Protein AF-E1Z5J1-F1 (afdb_monomer_lite)

Radius of gyration: 25.41 Å; chains: 1; bounding box: 59×43×104 Å

Organism: Chlorella variabilis (NCBI:txid554065)

Sequence (286 aa):
MLQTCVSLVHRNLWPLLTAHAIADAAVFLLHRISHRATNEAAVAFLLGGALSPAAIGNMWWLSVDPQLANFQTGYQPLTFVFFLLTFPVVVGVKSWAALATILFCQQAGKGEQEDGASIGSLWGRMFLVELLVASAVVPLTFASLAVVTIPLTLPLILDLQGAGPAAAVEGVSGMAAVDRSRALLRSIRWQLAIPFVGLVAARRLLEAAKSTLVNAMPPRFYQELIEIPLVVLVGGTVLSLLVARLQDVLPFVAYTEAASLETCSTAAVDAAQDGSGAPADEASPA

pLDDT: mean 88.57, std 10.41, range [50.25, 97.31]

Structure (mmCIF, N/CA/C/O backbone):
data_AF-E1Z5J1-F1
#
_entry.id   AF-E1Z5J1-F1
#
loop_
_atom_site.group_PDB
_atom_site.id
_atom_site.type_symbol
_atom_site.label_atom_id
_atom_site.label_alt_id
_atom_site.label_comp_id
_atom_site.label_asym_id
_atom_site.label_entity_id
_atom_site.label_seq_id
_atom_site.pdbx_PDB_ins_code
_atom_site.Cartn_x
_atom_site.Cartn_y
_atom_site.Cartn_z
_atom_site.occupancy
_atom_site.B_iso_or_equiv
_atom_site.auth_seq_id
_atom_site.auth_comp_id
_atom_site.auth_asym_id
_atom_site.auth_atom_id
_atom_site.pdbx_PDB_model_num
ATOM 1 N N . MET A 1 1 ? -14.110 -9.165 13.515 1.00 92.62 1 MET A N 1
ATOM 2 C CA . MET A 1 1 ? -13.073 -8.667 12.587 1.00 92.62 1 MET A CA 1
ATOM 3 C C . MET A 1 1 ? -13.274 -8.982 11.092 1.00 92.62 1 MET A C 1
ATOM 5 O O . MET A 1 1 ? -13.760 -8.101 10.393 1.00 92.62 1 MET A O 1
ATOM 9 N N . LEU A 1 2 ? -12.931 -10.163 10.536 1.00 94.81 2 LEU A N 1
ATOM 10 C CA . LEU A 1 2 ? -12.920 -10.342 9.058 1.00 94.81 2 LEU A CA 1
ATOM 11 C C . LEU A 1 2 ? -14.308 -10.189 8.409 1.00 94.81 2 LEU A C 1
ATOM 13 O O . LEU A 1 2 ? -14.436 -9.533 7.381 1.00 94.81 2 LEU A O 1
ATOM 17 N N . GLN A 1 3 ? -15.356 -10.731 9.035 1.00 96.31 3 GLN A N 1
ATOM 18 C CA . GLN A 1 3 ? -16.738 -10.556 8.571 1.00 96.31 3 GLN A CA 1
ATOM 19 C C . GLN A 1 3 ? -17.148 -9.073 8.535 1.00 96.31 3 GLN A C 1
ATOM 21 O O . GLN A 1 3 ? -17.776 -8.628 7.576 1.00 96.31 3 GLN A O 1
ATOM 26 N N . THR A 1 4 ? -16.734 -8.294 9.538 1.00 95.00 4 THR A N 1
ATOM 27 C CA . THR A 1 4 ? -16.926 -6.838 9.586 1.00 95.00 4 THR A CA 1
ATOM 28 C C . THR A 1 4 ? -16.201 -6.152 8.427 1.00 95.00 4 THR A C 1
ATOM 30 O O . THR A 1 4 ? -16.798 -5.322 7.747 1.00 95.00 4 THR A O 1
ATOM 33 N N . CYS A 1 5 ? -14.954 -6.549 8.137 1.00 95.38 5 CYS A N 1
ATOM 34 C CA . CYS A 1 5 ? -14.189 -6.025 7.000 1.00 95.38 5 CYS A CA 1
ATOM 35 C C . CYS A 1 5 ? -14.906 -6.300 5.673 1.00 95.38 5 CYS A C 1
ATOM 37 O O . CYS A 1 5 ? -15.072 -5.389 4.868 1.00 95.38 5 CYS A O 1
ATOM 39 N N . VAL A 1 6 ? -15.380 -7.533 5.461 1.00 96.50 6 VAL A N 1
ATOM 40 C CA . VAL A 1 6 ? -16.130 -7.916 4.252 1.00 96.50 6 VAL A CA 1
ATOM 41 C C . VAL A 1 6 ? -17.407 -7.090 4.117 1.00 96.50 6 VAL A C 1
ATOM 43 O O . VAL A 1 6 ? -17.679 -6.570 3.038 1.00 96.50 6 VAL A O 1
ATOM 46 N N . SER A 1 7 ? -18.161 -6.917 5.205 1.00 96.62 7 SER A N 1
ATOM 47 C CA . SER A 1 7 ? -19.377 -6.096 5.218 1.00 96.62 7 SER A CA 1
ATOM 48 C C . SER A 1 7 ? -19.090 -4.633 4.849 1.00 96.62 7 SER A C 1
ATOM 50 O O . SER A 1 7 ? -19.768 -4.068 3.990 1.00 96.62 7 SER A O 1
ATOM 52 N N . LEU A 1 8 ? -18.049 -4.030 5.436 1.00 95.38 8 LEU A N 1
ATOM 53 C CA . LEU A 1 8 ? -17.652 -2.647 5.155 1.00 95.38 8 LEU A CA 1
ATOM 54 C C . LEU A 1 8 ? -17.145 -2.460 3.723 1.00 95.38 8 LEU A C 1
ATOM 56 O O . LEU A 1 8 ? -17.554 -1.506 3.060 1.00 95.38 8 LEU A O 1
ATOM 60 N N . VAL A 1 9 ? -16.301 -3.374 3.232 1.00 95.75 9 VAL A N 1
ATOM 61 C CA . VAL A 1 9 ? -15.806 -3.346 1.848 1.00 95.75 9 VAL A CA 1
ATOM 62 C C . VAL A 1 9 ? -16.957 -3.516 0.866 1.00 95.75 9 VAL A C 1
ATOM 64 O O . VAL A 1 9 ? -17.020 -2.777 -0.106 1.00 95.75 9 VAL A O 1
ATOM 67 N N . HIS A 1 10 ? -17.892 -4.433 1.119 1.00 96.06 10 HIS A N 1
ATOM 68 C CA . HIS A 1 10 ? -19.050 -4.637 0.251 1.00 96.06 10 HIS A CA 1
ATOM 69 C C . HIS A 1 10 ? -19.932 -3.382 0.170 1.00 96.06 10 HIS A C 1
ATOM 71 O O . HIS A 1 10 ? -20.298 -2.955 -0.922 1.00 96.06 10 HIS A O 1
ATOM 77 N N . ARG A 1 11 ? -20.239 -2.757 1.316 1.00 95.75 11 ARG A N 1
ATOM 78 C CA . ARG A 1 11 ? -21.060 -1.534 1.373 1.00 95.75 11 ARG A CA 1
ATOM 79 C C . ARG A 1 11 ? -20.397 -0.337 0.692 1.00 95.75 11 ARG A C 1
ATOM 81 O O . ARG A 1 11 ? -21.096 0.478 0.102 1.00 95.75 11 ARG A O 1
ATOM 88 N N . ASN A 1 12 ? -19.069 -0.250 0.747 1.00 95.44 12 ASN A N 1
ATOM 89 C CA . ASN A 1 12 ? -18.303 0.891 0.244 1.00 95.44 12 ASN A CA 1
ATOM 90 C C . ASN A 1 12 ? -17.436 0.550 -0.976 1.00 95.44 12 ASN A C 1
ATOM 92 O O . ASN A 1 12 ? -16.471 1.258 -1.259 1.00 95.44 12 ASN A O 1
ATOM 96 N N . LEU A 1 13 ? -17.754 -0.517 -1.716 1.00 95.12 13 LEU A N 1
ATOM 97 C CA . LEU A 1 13 ? -16.851 -1.060 -2.734 1.00 95.12 13 LEU A CA 1
ATOM 98 C C . LEU A 1 13 ? -16.456 -0.011 -3.779 1.00 95.12 13 LEU A C 1
ATOM 100 O O . LEU A 1 13 ? -15.272 0.206 -4.023 1.00 95.12 13 LEU A O 1
ATOM 104 N N . TRP A 1 14 ? -17.439 0.669 -4.369 1.00 95.56 14 TRP A N 1
ATOM 105 C CA . TRP A 1 14 ? -17.194 1.641 -5.435 1.00 95.56 14 TRP A CA 1
ATOM 106 C C . TRP A 1 14 ? -16.412 2.879 -4.975 1.00 95.56 14 TRP A C 1
ATOM 108 O O . TRP A 1 14 ? -15.412 3.201 -5.625 1.00 95.56 14 TRP A O 1
ATOM 118 N N . PRO A 1 15 ? -16.779 3.552 -3.864 1.00 95.50 15 PRO A N 1
ATOM 119 C CA . PRO A 1 15 ? -15.971 4.641 -3.319 1.00 95.50 15 PRO A CA 1
ATOM 120 C C . PRO A 1 15 ? -14.527 4.227 -3.017 1.00 95.50 15 PRO A C 1
ATOM 122 O O . PRO A 1 15 ? -13.594 4.930 -3.405 1.00 95.50 15 PRO A O 1
ATOM 125 N N . LEU A 1 16 ? -14.329 3.056 -2.398 1.00 94.75 16 LEU A N 1
ATOM 126 C CA . LEU A 1 16 ? -12.999 2.542 -2.066 1.00 94.75 16 LEU A CA 1
ATOM 127 C C . LEU A 1 16 ? -12.169 2.249 -3.318 1.00 94.75 16 LEU A C 1
ATOM 129 O O . LEU A 1 16 ? -10.999 2.626 -3.388 1.00 94.75 16 LEU A O 1
ATOM 133 N N . LEU A 1 17 ? -12.758 1.598 -4.324 1.00 94.50 17 LEU A N 1
ATOM 134 C CA . LEU A 1 17 ? -12.075 1.340 -5.592 1.00 94.50 17 LEU A CA 1
ATOM 135 C C . LEU A 1 17 ? -11.696 2.643 -6.294 1.00 94.50 17 LEU A C 1
ATOM 137 O O . LEU A 1 17 ? -10.576 2.762 -6.779 1.00 94.50 17 LEU A O 1
ATOM 141 N N . THR A 1 18 ? -12.592 3.628 -6.297 1.00 94.81 18 THR A N 1
ATOM 142 C CA . THR A 1 18 ? -12.377 4.911 -6.974 1.00 94.81 18 THR A CA 1
ATOM 143 C C . THR A 1 18 ? -11.270 5.717 -6.298 1.00 94.81 18 THR A C 1
ATOM 145 O O . THR A 1 18 ? -10.341 6.159 -6.971 1.00 94.81 18 THR A O 1
ATOM 148 N N . ALA A 1 19 ? -11.315 5.861 -4.969 1.00 94.62 19 ALA A N 1
ATOM 149 C CA . ALA A 1 19 ? -10.303 6.595 -4.210 1.00 94.62 19 ALA A CA 1
ATOM 150 C C . ALA A 1 19 ? -8.904 6.001 -4.426 1.00 94.62 19 ALA A C 1
ATOM 152 O O . ALA A 1 19 ? -7.950 6.705 -4.752 1.00 94.62 19 ALA A O 1
ATOM 153 N N . HIS A 1 20 ? -8.776 4.680 -4.329 1.00 94.69 20 HIS A N 1
ATOM 154 C CA . HIS A 1 20 ? -7.486 4.033 -4.545 1.00 94.69 20 HIS A CA 1
ATOM 155 C C . HIS A 1 20 ? -7.045 4.027 -6.009 1.00 94.69 20 HIS A C 1
ATOM 157 O O . HIS A 1 20 ? -5.854 4.177 -6.256 1.00 94.69 20 HIS A O 1
ATOM 163 N N . ALA A 1 21 ? -7.962 3.922 -6.976 1.00 93.75 21 ALA A N 1
ATOM 164 C CA . ALA A 1 21 ? -7.619 4.038 -8.394 1.00 93.75 21 ALA A CA 1
ATOM 165 C C . ALA A 1 21 ? -7.050 5.427 -8.725 1.00 93.75 21 ALA A C 1
ATOM 167 O O . ALA A 1 21 ? -6.051 5.526 -9.436 1.00 93.75 21 ALA A O 1
ATOM 168 N N . ILE A 1 22 ? -7.634 6.493 -8.165 1.00 95.81 22 ILE A N 1
ATOM 169 C CA . ILE A 1 22 ? -7.115 7.862 -8.296 1.00 95.81 22 ILE A CA 1
ATOM 170 C C . ILE A 1 22 ? -5.717 7.960 -7.676 1.00 95.81 22 ILE A C 1
ATOM 172 O O . ILE A 1 22 ? -4.799 8.487 -8.306 1.00 95.81 22 ILE A O 1
ATOM 176 N N . ALA A 1 23 ? -5.533 7.421 -6.469 1.00 94.75 23 ALA A N 1
ATOM 177 C CA . ALA A 1 23 ? -4.238 7.436 -5.799 1.00 94.75 23 ALA A CA 1
ATOM 178 C C . ALA A 1 23 ? -3.166 6.648 -6.571 1.00 94.75 23 ALA A C 1
ATOM 180 O O . ALA A 1 23 ? -2.046 7.130 -6.730 1.00 94.75 23 ALA A O 1
ATOM 181 N N . ASP A 1 24 ? -3.500 5.469 -7.096 1.00 93.12 24 ASP A N 1
ATOM 182 C CA . ASP A 1 24 ? -2.589 4.653 -7.903 1.00 93.12 24 ASP A CA 1
ATOM 183 C C . ASP A 1 24 ? -2.238 5.331 -9.231 1.00 93.12 24 ASP A C 1
ATOM 185 O O . ASP A 1 24 ? -1.069 5.340 -9.618 1.00 93.12 24 ASP A O 1
ATOM 189 N N . ALA A 1 25 ? -3.209 5.961 -9.899 1.00 94.31 25 ALA A N 1
ATOM 190 C CA . ALA A 1 25 ? -2.964 6.738 -11.110 1.00 94.31 25 ALA A CA 1
ATOM 191 C C . ALA A 1 25 ? -2.032 7.931 -10.839 1.00 94.31 25 ALA A C 1
ATOM 193 O O . ALA A 1 25 ? -1.078 8.153 -11.587 1.00 94.31 25 ALA A O 1
ATOM 194 N N . ALA A 1 26 ? -2.254 8.662 -9.744 1.00 95.75 26 ALA A N 1
ATOM 195 C CA . ALA A 1 26 ? -1.403 9.779 -9.344 1.00 95.75 26 ALA A CA 1
ATOM 196 C C . ALA A 1 26 ? 0.029 9.323 -9.015 1.00 95.75 26 ALA A C 1
ATOM 198 O O . ALA A 1 26 ? 0.989 9.917 -9.506 1.00 95.75 26 ALA A O 1
ATOM 199 N N . VAL A 1 27 ? 0.190 8.234 -8.254 1.00 94.81 27 VAL A N 1
ATOM 200 C CA . VAL A 1 27 ? 1.508 7.650 -7.953 1.00 94.81 27 VAL A CA 1
ATOM 201 C C . VAL A 1 27 ? 2.199 7.155 -9.224 1.00 94.81 27 VAL A C 1
ATOM 203 O O . VAL A 1 27 ? 3.394 7.387 -9.400 1.00 94.81 27 VAL A O 1
ATOM 206 N N . PHE A 1 28 ? 1.465 6.522 -10.143 1.00 93.88 28 PHE A N 1
ATOM 207 C CA . PHE A 1 28 ? 2.008 6.093 -11.429 1.00 93.88 28 PHE A CA 1
ATOM 208 C C . PHE A 1 28 ? 2.537 7.277 -12.244 1.00 93.88 28 PHE A C 1
ATOM 210 O O . PHE A 1 28 ? 3.673 7.233 -12.719 1.00 93.88 28 PHE A O 1
ATOM 217 N N . LEU A 1 29 ? 1.748 8.345 -12.386 1.00 95.50 29 LEU A N 1
ATOM 218 C CA . LEU A 1 29 ? 2.161 9.549 -13.110 1.00 95.50 29 LEU A CA 1
ATOM 219 C C . LEU A 1 29 ? 3.377 10.207 -12.455 1.00 95.50 29 LEU A C 1
ATOM 221 O O . LEU A 1 29 ? 4.335 10.541 -13.151 1.00 95.50 29 LEU A O 1
ATOM 225 N N . LEU A 1 30 ? 3.378 10.327 -11.126 1.00 95.25 30 LEU A N 1
ATOM 226 C CA . LEU A 1 30 ? 4.504 10.869 -10.372 1.00 95.25 30 LEU A CA 1
ATOM 227 C C . LEU A 1 30 ? 5.783 10.058 -10.609 1.00 95.25 30 LEU A C 1
ATOM 229 O O . LEU A 1 30 ? 6.834 10.633 -10.875 1.00 95.25 30 LEU A O 1
ATOM 233 N N . HIS A 1 31 ? 5.688 8.728 -10.590 1.00 93.31 31 HIS A N 1
ATOM 234 C CA . HIS A 1 31 ? 6.815 7.841 -10.869 1.00 93.31 31 HIS A CA 1
ATOM 235 C C . HIS A 1 31 ? 7.356 8.040 -12.295 1.00 93.31 31 HIS A C 1
ATOM 237 O O . HIS A 1 31 ? 8.565 8.142 -12.491 1.00 93.31 31 HIS A O 1
ATOM 243 N N . ARG A 1 32 ? 6.472 8.186 -13.295 1.00 94.75 32 ARG A N 1
ATOM 244 C CA . ARG A 1 32 ? 6.863 8.456 -14.693 1.00 94.75 32 ARG A CA 1
ATOM 245 C C . ARG A 1 32 ? 7.558 9.795 -14.866 1.00 94.75 32 ARG A C 1
ATOM 247 O O . ARG A 1 32 ? 8.580 9.863 -15.547 1.00 94.75 32 ARG A O 1
ATOM 254 N N . ILE A 1 33 ? 7.017 10.839 -14.247 1.00 95.81 33 ILE A N 1
ATOM 255 C CA . ILE A 1 33 ? 7.617 12.175 -14.251 1.00 95.81 33 ILE A CA 1
ATOM 256 C C . ILE A 1 33 ? 8.979 12.129 -13.557 1.00 95.81 33 ILE A C 1
ATOM 258 O O . ILE A 1 33 ? 9.945 12.664 -14.090 1.00 95.81 33 ILE A O 1
ATOM 262 N N . SER A 1 34 ? 9.087 11.425 -12.427 1.00 95.44 34 SER A N 1
ATOM 263 C CA . SER A 1 34 ? 10.346 11.268 -11.699 1.00 95.44 34 SER A CA 1
ATOM 264 C C . SER A 1 34 ? 11.409 10.558 -12.526 1.00 95.44 34 SER A C 1
ATOM 266 O O . SER A 1 34 ? 12.548 11.012 -12.557 1.00 95.44 34 SER A O 1
ATOM 268 N N . HIS A 1 35 ? 11.064 9.470 -13.221 1.00 93.62 35 HIS A N 1
ATOM 269 C CA . HIS A 1 35 ? 12.004 8.767 -14.099 1.00 93.62 35 HIS A CA 1
ATOM 270 C C . HIS A 1 35 ? 12.514 9.674 -15.208 1.00 93.62 35 HIS A C 1
ATOM 272 O O . HIS A 1 35 ? 13.716 9.746 -15.452 1.00 93.62 35 HIS A O 1
ATOM 278 N N . ARG A 1 36 ? 11.596 10.411 -15.836 1.00 95.56 36 ARG A N 1
ATOM 279 C CA . ARG A 1 36 ? 11.946 11.368 -16.875 1.00 95.56 36 ARG A CA 1
ATOM 280 C C . ARG A 1 36 ? 12.866 12.463 -16.356 1.00 95.56 36 ARG A C 1
ATOM 282 O O . ARG A 1 36 ? 13.913 12.684 -16.953 1.00 95.56 36 ARG A O 1
ATOM 289 N N . ALA A 1 37 ? 12.522 13.082 -15.233 1.00 95.50 37 ALA A N 1
ATOM 290 C CA . ALA A 1 37 ? 13.347 14.108 -14.608 1.00 95.50 37 ALA A CA 1
ATOM 291 C C . ALA A 1 37 ? 14.728 13.565 -14.199 1.00 95.50 37 ALA A C 1
ATOM 293 O O . ALA A 1 37 ? 15.736 14.224 -14.433 1.00 95.50 37 ALA A O 1
ATOM 294 N N . THR A 1 38 ? 14.789 12.338 -13.670 1.00 94.81 38 THR A N 1
ATOM 295 C CA . THR A 1 38 ? 16.050 11.648 -13.340 1.00 94.81 38 THR A CA 1
ATOM 296 C C . THR A 1 38 ? 16.923 11.484 -14.579 1.00 94.81 38 THR A C 1
ATOM 298 O O . THR A 1 38 ? 18.106 11.811 -14.550 1.00 94.81 38 THR A O 1
ATOM 301 N N . ASN A 1 39 ? 16.345 11.021 -15.687 1.00 93.62 39 ASN A N 1
ATOM 302 C CA . ASN A 1 39 ? 17.068 10.813 -16.936 1.00 93.62 39 ASN A CA 1
ATOM 303 C C . ASN A 1 39 ? 17.519 12.128 -17.579 1.00 93.62 39 ASN A C 1
ATOM 305 O O . ASN A 1 39 ? 18.650 12.224 -18.044 1.00 93.62 39 ASN A O 1
ATOM 309 N N . GLU A 1 40 ? 16.667 13.152 -17.588 1.00 94.06 40 GLU A N 1
ATOM 310 C CA . GLU A 1 40 ? 17.025 14.482 -18.092 1.00 94.06 40 GLU A CA 1
ATOM 311 C C . GLU A 1 40 ? 18.155 15.099 -17.255 1.00 94.06 40 GLU A C 1
ATOM 313 O O . GLU A 1 40 ? 19.128 15.610 -17.811 1.00 94.06 40 GLU A O 1
ATOM 318 N N . ALA A 1 41 ? 18.093 14.970 -15.928 1.00 93.69 41 ALA A N 1
ATOM 319 C CA . ALA A 1 41 ? 19.167 15.393 -15.037 1.00 93.69 41 ALA A CA 1
ATOM 320 C C . ALA A 1 41 ? 20.454 14.574 -15.246 1.00 93.69 41 ALA A C 1
ATOM 322 O O . ALA A 1 41 ? 21.546 15.135 -15.205 1.00 93.69 41 ALA A O 1
ATOM 323 N N . ALA A 1 42 ? 20.350 13.271 -15.522 1.00 91.88 42 ALA A N 1
ATOM 324 C CA . ALA A 1 42 ? 21.506 12.435 -15.830 1.00 91.88 42 ALA A CA 1
ATOM 325 C C . ALA A 1 42 ? 22.227 12.914 -17.098 1.00 91.88 42 ALA A C 1
ATOM 327 O O . ALA A 1 42 ? 23.442 13.089 -17.069 1.00 91.88 42 ALA A O 1
ATOM 328 N N . VAL A 1 43 ? 21.484 13.192 -18.176 1.00 91.50 43 VAL A N 1
ATOM 329 C CA . VAL A 1 43 ? 22.037 13.767 -19.418 1.00 91.50 43 VAL A CA 1
ATOM 330 C C . VAL A 1 43 ? 22.672 15.130 -19.160 1.00 91.50 43 VAL A C 1
ATOM 332 O O . VAL A 1 43 ? 23.749 15.409 -19.673 1.00 91.50 43 VAL A O 1
ATOM 335 N N . ALA A 1 44 ? 22.017 15.987 -18.376 1.00 91.44 44 ALA A N 1
ATOM 336 C CA . ALA A 1 44 ? 22.469 17.359 -18.172 1.00 91.44 44 ALA A CA 1
ATOM 337 C C . ALA A 1 44 ? 23.696 17.472 -17.252 1.00 91.44 44 ALA A C 1
ATOM 339 O O . ALA A 1 44 ? 24.557 18.319 -17.485 1.00 91.44 44 ALA A O 1
ATOM 340 N N . PHE A 1 45 ? 23.772 16.653 -16.198 1.00 89.19 45 PHE A N 1
ATOM 341 C CA . PHE A 1 45 ? 24.718 16.868 -15.098 1.00 89.19 45 PHE A CA 1
ATOM 342 C C . PHE A 1 45 ? 25.784 15.782 -14.952 1.00 89.19 45 PHE A C 1
ATOM 344 O O . PHE A 1 45 ? 26.866 16.070 -14.437 1.00 89.19 45 PHE A O 1
ATOM 351 N N . LEU A 1 46 ? 25.531 14.544 -15.384 1.00 86.62 46 LEU A N 1
ATOM 352 C CA . LEU A 1 46 ? 26.510 13.471 -15.217 1.00 86.62 46 LEU A CA 1
ATOM 353 C C . LEU A 1 46 ? 27.545 13.496 -16.349 1.00 86.62 46 LEU A C 1
ATOM 355 O O . LEU A 1 46 ? 27.230 13.745 -17.513 1.00 86.62 46 LEU A O 1
ATOM 359 N N . LEU A 1 47 ? 28.809 13.249 -15.984 1.00 73.00 47 LEU A N 1
ATOM 360 C CA . LEU A 1 47 ? 29.958 13.216 -16.900 1.00 73.00 47 LEU A CA 1
ATOM 361 C C . LEU A 1 47 ? 30.113 14.493 -17.756 1.00 73.00 47 LEU A C 1
ATOM 363 O O . LEU A 1 47 ? 30.572 14.427 -18.893 1.00 73.00 47 LEU A O 1
ATOM 367 N N . GLY A 1 48 ? 29.705 15.657 -17.234 1.00 73.00 48 GLY A N 1
ATOM 368 C CA . GLY A 1 48 ? 29.809 16.939 -17.943 1.00 73.00 48 GLY A CA 1
ATOM 369 C C . GLY A 1 48 ? 28.959 17.024 -19.216 1.00 73.00 48 GLY A C 1
ATOM 370 O O . GLY A 1 48 ? 29.335 17.733 -20.145 1.00 73.00 48 GLY A O 1
ATOM 371 N N . GLY A 1 49 ? 27.855 16.272 -19.290 1.00 73.38 49 GLY A N 1
ATOM 372 C CA . GLY A 1 49 ? 27.007 16.201 -20.483 1.00 73.38 49 GLY A CA 1
ATOM 373 C C . GLY A 1 49 ? 27.443 15.151 -21.509 1.00 73.38 49 GLY A C 1
ATOM 374 O O . GLY A 1 49 ? 26.881 15.087 -22.599 1.00 73.38 49 GLY A O 1
ATOM 375 N N . ALA A 1 50 ? 28.431 14.307 -21.185 1.00 76.50 50 ALA A N 1
ATOM 376 C CA . ALA A 1 50 ? 28.882 13.237 -22.079 1.00 76.50 50 ALA A CA 1
ATOM 377 C C . ALA A 1 50 ? 27.859 12.092 -22.228 1.00 76.50 50 ALA A C 1
ATOM 379 O O . ALA A 1 50 ? 27.961 11.281 -23.151 1.00 76.50 50 ALA A O 1
ATOM 380 N N . LEU A 1 51 ? 26.863 12.014 -21.339 1.00 83.44 51 LEU A N 1
ATOM 381 C CA . LEU A 1 51 ? 25.766 11.059 -21.451 1.00 83.44 51 LEU A CA 1
ATOM 382 C C . LEU A 1 51 ? 24.775 11.511 -22.520 1.00 83.44 51 LEU A C 1
ATOM 384 O O . LEU A 1 51 ? 23.940 12.380 -22.296 1.00 83.44 51 LEU A O 1
ATOM 388 N N . SER A 1 52 ? 24.849 10.888 -23.694 1.00 86.50 52 SER A N 1
ATOM 389 C CA . SER A 1 52 ? 23.858 11.129 -24.741 1.00 86.50 52 SER A CA 1
ATOM 390 C C . SER A 1 52 ? 22.481 10.562 -24.346 1.00 86.50 52 SER A C 1
ATOM 392 O O . SER A 1 52 ? 22.414 9.493 -23.731 1.00 86.50 52 SER A O 1
ATOM 394 N N . PRO A 1 53 ? 21.364 11.189 -24.765 1.00 87.00 53 PRO A N 1
ATOM 395 C CA . PRO A 1 53 ? 20.024 10.620 -24.587 1.00 87.00 53 PRO A CA 1
ATOM 396 C C . PRO A 1 53 ? 19.889 9.199 -25.157 1.00 87.00 53 PRO A C 1
ATOM 398 O O . PRO A 1 53 ? 19.175 8.367 -24.605 1.00 87.00 53 PRO A O 1
ATOM 401 N N . ALA A 1 54 ? 20.624 8.897 -26.234 1.00 88.62 54 ALA A N 1
ATOM 402 C CA . ALA A 1 54 ? 20.647 7.573 -26.849 1.00 88.62 54 ALA A CA 1
ATOM 403 C C . ALA A 1 54 ? 21.219 6.491 -25.917 1.00 88.62 54 ALA A C 1
ATOM 405 O O . ALA A 1 54 ? 20.757 5.355 -25.966 1.00 88.62 54 ALA A O 1
ATOM 406 N N . ALA A 1 55 ? 22.170 6.840 -25.043 1.00 86.94 55 ALA A N 1
ATOM 407 C CA . ALA A 1 55 ? 22.745 5.912 -24.067 1.00 86.94 55 ALA A CA 1
ATOM 408 C C . ALA A 1 55 ? 21.770 5.563 -22.927 1.00 86.94 55 ALA A C 1
ATOM 410 O O . ALA A 1 55 ? 21.872 4.496 -22.332 1.00 86.94 55 ALA A O 1
ATOM 411 N N . ILE A 1 56 ? 20.803 6.436 -22.629 1.00 86.88 56 ILE A N 1
ATOM 412 C CA . ILE A 1 56 ? 19.744 6.164 -21.642 1.00 86.88 56 ILE A CA 1
ATOM 413 C C . ILE A 1 56 ? 18.624 5.310 -22.254 1.00 86.88 56 ILE A C 1
ATOM 415 O O . ILE A 1 56 ? 17.980 4.522 -21.559 1.00 86.88 56 ILE A O 1
ATOM 419 N N . GLY A 1 57 ? 18.384 5.453 -23.559 1.00 90.06 57 GLY A N 1
ATOM 420 C CA . GLY A 1 57 ? 17.292 4.788 -24.257 1.00 90.06 57 GLY A CA 1
ATOM 421 C C . GLY A 1 57 ? 15.974 5.538 -24.068 1.00 90.06 57 GLY A C 1
ATOM 422 O O . GLY A 1 57 ? 15.817 6.669 -24.525 1.00 90.06 57 GLY A O 1
ATOM 423 N N . ASN A 1 58 ? 14.983 4.907 -23.435 1.00 91.38 58 ASN A N 1
ATOM 424 C CA . ASN A 1 58 ? 13.673 5.530 -23.251 1.00 91.38 58 ASN A CA 1
ATOM 425 C C . ASN A 1 58 ? 13.655 6.430 -22.010 1.00 91.38 58 ASN A C 1
ATOM 427 O O . ASN A 1 58 ? 13.630 5.942 -20.886 1.00 91.38 58 ASN A O 1
ATOM 431 N N . MET A 1 59 ? 13.543 7.742 -22.223 1.00 91.75 59 MET A N 1
ATOM 432 C CA . MET A 1 59 ? 13.545 8.741 -21.148 1.00 91.75 59 MET A CA 1
ATOM 433 C C . MET A 1 59 ? 12.432 8.556 -20.103 1.00 91.75 59 MET A C 1
ATOM 435 O O . MET A 1 59 ? 12.575 9.048 -18.993 1.00 91.75 59 MET A O 1
ATOM 439 N N . TRP A 1 60 ? 11.343 7.843 -20.398 1.00 92.44 60 TRP A N 1
ATOM 440 C CA . TRP A 1 60 ? 10.235 7.610 -19.455 1.00 92.44 60 TRP A CA 1
ATOM 441 C C . TRP A 1 60 ? 10.427 6.401 -18.524 1.00 92.44 60 TRP A C 1
ATOM 443 O O . TRP A 1 60 ? 9.552 6.081 -17.705 1.00 92.44 60 TRP A O 1
ATOM 453 N N . TRP A 1 61 ? 11.553 5.706 -18.663 1.00 92.00 61 TRP A N 1
ATOM 454 C CA . TRP A 1 61 ? 11.918 4.534 -17.879 1.00 92.00 61 TRP A CA 1
ATOM 455 C C . TRP A 1 61 ? 13.334 4.710 -17.348 1.00 92.00 61 TRP A C 1
ATOM 457 O O . TRP A 1 61 ? 14.181 5.280 -18.028 1.00 92.00 61 TRP A O 1
ATOM 467 N N . LEU A 1 62 ? 13.600 4.241 -16.130 1.00 89.56 62 LEU A N 1
ATOM 468 C CA . LEU A 1 62 ? 14.976 4.205 -15.643 1.00 89.56 62 LEU A CA 1
ATOM 469 C C . LEU A 1 62 ? 15.803 3.283 -16.534 1.00 89.56 62 LEU A C 1
ATOM 471 O O . LEU A 1 62 ? 15.318 2.236 -16.975 1.00 89.56 62 LEU A O 1
ATOM 475 N N . SER A 1 63 ? 17.046 3.678 -16.785 1.00 88.12 63 SER A N 1
ATOM 476 C CA . SER A 1 63 ? 17.969 2.835 -17.524 1.00 88.12 63 SER A CA 1
ATOM 477 C C . SER A 1 63 ? 18.282 1.584 -16.710 1.00 88.12 63 SER A C 1
ATOM 479 O O . SER A 1 63 ? 18.610 1.653 -15.524 1.00 88.12 63 SER A O 1
ATOM 481 N N . VAL A 1 64 ? 18.176 0.436 -17.372 1.00 86.31 64 VAL A N 1
ATOM 482 C CA . VAL A 1 64 ? 18.571 -0.874 -16.837 1.00 86.31 64 VAL A CA 1
ATOM 483 C C . VAL A 1 64 ? 19.959 -1.289 -17.320 1.00 86.31 64 VAL A C 1
ATOM 485 O O . VAL A 1 64 ? 20.384 -2.406 -17.037 1.00 86.31 64 VAL A O 1
ATOM 488 N N . ASP A 1 65 ? 20.659 -0.414 -18.054 1.00 88.06 65 ASP A N 1
ATOM 489 C CA . ASP A 1 65 ? 22.027 -0.672 -18.490 1.00 88.06 65 ASP A CA 1
ATOM 490 C C . ASP A 1 65 ? 22.937 -0.801 -17.256 1.00 88.06 65 ASP A C 1
ATOM 492 O O . ASP A 1 65 ? 23.099 0.179 -16.520 1.00 88.06 65 ASP A O 1
ATOM 496 N N . PRO A 1 66 ? 23.554 -1.973 -17.013 1.00 85.81 66 PRO A N 1
ATOM 497 C CA . PRO A 1 66 ? 24.444 -2.178 -15.876 1.00 85.81 66 PRO A CA 1
ATOM 498 C C . PRO A 1 66 ? 25.615 -1.191 -15.837 1.00 85.81 66 PRO A C 1
ATOM 500 O O . PRO A 1 66 ? 26.098 -0.865 -14.753 1.00 85.81 66 PRO A O 1
ATOM 503 N N . GLN A 1 67 ? 26.071 -0.706 -16.997 1.00 85.06 67 GLN A N 1
ATOM 504 C CA . GLN A 1 67 ? 27.161 0.265 -17.073 1.00 85.06 67 GLN A CA 1
ATOM 505 C C . GLN A 1 67 ? 26.729 1.620 -16.521 1.00 85.06 67 GLN A C 1
ATOM 507 O O . GLN A 1 67 ? 27.478 2.241 -15.767 1.00 85.06 67 GLN A O 1
ATOM 512 N N . LEU A 1 68 ? 25.500 2.046 -16.831 1.00 83.06 68 LEU A N 1
ATOM 513 C CA . LEU A 1 68 ? 24.936 3.284 -16.307 1.00 83.06 68 LEU A CA 1
ATOM 514 C C . LEU A 1 68 ? 24.488 3.132 -14.853 1.00 83.06 68 LEU A C 1
ATOM 516 O O . LEU A 1 68 ? 24.686 4.035 -14.049 1.00 83.06 68 LEU A O 1
ATOM 520 N N . ALA A 1 69 ? 23.929 1.978 -14.500 1.00 77.25 69 ALA A N 1
ATOM 521 C CA . ALA A 1 69 ? 23.412 1.674 -13.173 1.00 77.25 69 ALA A CA 1
ATOM 522 C C . ALA A 1 69 ? 24.506 1.405 -12.123 1.00 77.25 69 ALA A C 1
ATOM 524 O O . ALA A 1 69 ? 24.177 1.159 -10.961 1.00 77.25 69 ALA A O 1
ATOM 525 N N . ASN A 1 70 ? 25.789 1.451 -12.491 1.00 80.06 70 ASN A N 1
ATOM 526 C CA . ASN A 1 70 ? 26.893 1.362 -11.543 1.00 80.06 70 ASN A CA 1
ATOM 527 C C . ASN A 1 70 ? 27.000 2.657 -10.708 1.00 80.06 70 ASN A C 1
ATOM 529 O O . ASN A 1 70 ? 26.858 3.760 -11.230 1.00 80.06 70 ASN A O 1
ATOM 533 N N . PHE A 1 71 ? 27.301 2.551 -9.409 1.00 70.69 71 PHE A N 1
ATOM 534 C CA . PHE A 1 71 ? 27.433 3.702 -8.500 1.00 70.69 71 PHE A CA 1
ATOM 535 C C . PHE A 1 71 ? 28.456 4.747 -8.970 1.00 70.69 71 PHE A C 1
ATOM 537 O O . PHE A 1 71 ? 28.323 5.925 -8.645 1.00 70.69 71 PHE A O 1
ATOM 544 N N . GLN A 1 72 ? 29.448 4.332 -9.758 1.00 74.88 72 GLN A N 1
ATOM 545 C CA . GLN A 1 72 ? 30.513 5.201 -10.264 1.00 74.88 72 GLN A CA 1
ATOM 546 C C . GLN A 1 72 ? 30.030 6.269 -11.257 1.00 74.88 72 GLN A C 1
ATOM 548 O O . GLN A 1 72 ? 30.687 7.295 -11.401 1.00 74.88 72 GLN A O 1
ATOM 553 N N . THR A 1 73 ? 28.889 6.070 -11.923 1.00 79.19 73 THR A N 1
ATOM 554 C CA . THR A 1 73 ? 28.362 7.035 -12.905 1.00 79.19 73 THR A CA 1
ATOM 555 C C . THR A 1 73 ? 27.608 8.196 -12.261 1.00 79.19 73 THR A C 1
ATOM 557 O O . THR A 1 73 ? 27.308 9.174 -12.938 1.00 79.19 73 THR A O 1
ATOM 560 N N . GLY A 1 74 ? 27.261 8.090 -10.973 1.00 86.69 74 GLY A N 1
ATOM 561 C CA . GLY A 1 74 ? 26.380 9.036 -10.284 1.00 86.69 74 GLY A CA 1
ATOM 562 C C . GLY A 1 74 ? 24.883 8.846 -10.569 1.00 86.69 74 GLY A C 1
ATOM 563 O O . GLY A 1 74 ? 24.061 9.488 -9.916 1.00 86.69 74 GLY A O 1
ATOM 564 N N . TYR A 1 75 ? 24.497 7.926 -11.463 1.00 88.75 75 TYR A N 1
ATOM 565 C CA . TYR A 1 75 ? 23.092 7.685 -11.821 1.00 88.75 75 TYR A CA 1
ATOM 566 C C . TYR A 1 75 ? 22.268 7.090 -10.665 1.00 88.75 75 TYR A C 1
ATOM 568 O O . TYR A 1 75 ? 21.127 7.495 -10.432 1.00 88.75 75 TYR A O 1
ATOM 576 N N . GLN A 1 76 ? 22.853 6.169 -9.889 1.00 90.00 76 GLN A N 1
ATOM 577 C CA . GLN A 1 76 ? 22.208 5.591 -8.700 1.00 90.00 76 GLN A CA 1
ATOM 578 C C . GLN A 1 76 ? 21.962 6.637 -7.596 1.00 90.00 76 GLN A C 1
ATOM 580 O O . GLN A 1 76 ? 20.815 6.768 -7.163 1.00 90.00 76 GLN A O 1
ATOM 585 N N . PRO A 1 77 ? 22.965 7.442 -7.170 1.00 91.19 77 PRO A N 1
ATOM 586 C CA . PRO A 1 77 ? 22.727 8.572 -6.271 1.00 91.19 77 PRO A CA 1
ATOM 587 C C . PRO A 1 77 ? 21.639 9.528 -6.766 1.00 91.19 77 PRO A C 1
ATOM 589 O O . PRO A 1 77 ? 20.795 9.948 -5.980 1.00 91.19 77 PRO A O 1
ATOM 592 N N . LEU A 1 78 ? 21.615 9.839 -8.066 1.00 92.38 78 LEU A N 1
ATOM 593 C CA . LEU A 1 78 ? 20.601 10.718 -8.647 1.00 92.38 78 LEU A CA 1
ATOM 594 C C . LEU A 1 78 ? 19.193 10.114 -8.542 1.00 92.38 78 LEU A C 1
ATOM 596 O O . LEU A 1 78 ? 18.267 10.784 -8.089 1.00 92.38 78 LEU A O 1
ATOM 600 N N . THR A 1 79 ? 19.047 8.832 -8.884 1.00 92.12 79 THR A N 1
ATOM 601 C CA . THR A 1 79 ? 17.788 8.087 -8.727 1.00 92.12 79 THR A CA 1
ATOM 602 C C . THR A 1 79 ? 17.325 8.100 -7.269 1.00 92.12 79 THR A C 1
ATOM 604 O O . THR A 1 79 ? 16.149 8.333 -6.991 1.00 92.12 79 THR A O 1
ATOM 607 N N . PHE A 1 80 ? 18.252 7.920 -6.324 1.00 91.06 80 PHE A N 1
ATOM 608 C CA . PHE A 1 80 ? 17.961 7.975 -4.894 1.00 91.06 80 PHE A CA 1
ATOM 609 C C . PHE A 1 80 ? 17.487 9.364 -4.439 1.00 91.06 80 PHE A C 1
ATOM 611 O O . PHE A 1 80 ? 16.520 9.461 -3.687 1.00 91.06 80 PHE A O 1
ATOM 618 N N . VAL A 1 81 ? 18.102 10.445 -4.927 1.00 94.06 81 VAL A N 1
ATOM 619 C CA . VAL A 1 81 ? 17.656 11.820 -4.636 1.00 94.06 81 VAL A CA 1
ATOM 620 C C . VAL A 1 81 ? 16.229 12.048 -5.133 1.00 94.06 81 VAL A C 1
ATOM 622 O O . VAL A 1 81 ? 15.384 12.518 -4.373 1.00 94.06 81 VAL A O 1
ATOM 625 N N . PHE A 1 82 ? 15.922 11.671 -6.376 1.00 93.25 82 PHE A N 1
ATOM 626 C CA . PHE A 1 82 ? 14.565 11.805 -6.915 1.00 93.25 82 PHE A CA 1
ATOM 627 C C . PHE A 1 82 ? 13.548 10.931 -6.174 1.00 93.25 82 PHE A C 1
ATOM 629 O O . PHE A 1 82 ? 12.422 11.371 -5.928 1.00 93.25 82 PHE A O 1
ATOM 636 N N . PHE A 1 83 ? 13.942 9.730 -5.748 1.00 92.19 83 PHE A N 1
ATOM 637 C CA . PHE A 1 83 ? 13.128 8.906 -4.861 1.00 92.19 83 PHE A CA 1
ATOM 638 C C . PHE A 1 83 ? 12.824 9.633 -3.543 1.00 92.19 83 PHE A C 1
ATOM 640 O O . PHE A 1 83 ? 11.659 9.742 -3.173 1.00 92.19 83 PHE A O 1
ATOM 647 N N . LEU A 1 84 ? 13.828 10.198 -2.865 1.00 92.75 84 LEU A N 1
ATOM 648 C CA . LEU A 1 84 ? 13.622 10.935 -1.612 1.00 92.75 84 LEU A CA 1
ATOM 649 C C . LEU A 1 84 ? 12.726 12.168 -1.784 1.00 92.75 84 LEU A C 1
ATOM 651 O O . LEU A 1 84 ? 11.932 12.470 -0.897 1.00 92.75 84 LEU A O 1
ATOM 655 N N . LEU A 1 85 ? 12.821 12.862 -2.920 1.00 93.88 85 LEU A N 1
ATOM 656 C CA . LEU A 1 85 ? 11.976 14.020 -3.224 1.00 93.88 85 LEU A CA 1
ATOM 657 C C . LEU A 1 85 ? 10.520 13.627 -3.498 1.00 93.88 85 LEU A C 1
ATOM 659 O O . LEU A 1 85 ? 9.596 14.334 -3.098 1.00 93.88 85 LEU A O 1
ATOM 663 N N . THR A 1 86 ? 10.299 12.503 -4.178 1.00 95.00 86 THR A N 1
ATOM 664 C CA . THR A 1 86 ? 8.951 12.047 -4.551 1.00 95.00 86 THR A CA 1
ATOM 665 C C . THR A 1 86 ? 8.272 11.228 -3.462 1.00 95.00 86 THR A C 1
ATOM 667 O O . THR A 1 86 ? 7.042 11.202 -3.399 1.00 95.00 86 THR A O 1
ATOM 670 N N . PHE A 1 87 ? 9.039 10.609 -2.565 1.00 93.69 87 PHE A N 1
ATOM 671 C CA . PHE A 1 87 ? 8.530 9.743 -1.507 1.00 93.69 87 PHE A CA 1
ATOM 672 C C . PHE A 1 87 ? 7.479 10.419 -0.604 1.00 93.69 87 PHE A C 1
ATOM 674 O O . PHE A 1 87 ? 6.400 9.842 -0.457 1.00 93.69 87 PHE A O 1
ATOM 681 N N . PRO A 1 88 ? 7.676 11.645 -0.071 1.00 95.50 88 PRO A N 1
ATOM 682 C CA . PRO A 1 88 ? 6.643 12.324 0.714 1.00 95.50 88 PRO A CA 1
ATOM 683 C C . PRO A 1 88 ? 5.357 12.575 -0.077 1.00 95.50 88 PRO A C 1
ATOM 685 O O . PRO A 1 88 ? 4.266 12.478 0.473 1.00 95.50 88 PRO A O 1
ATOM 688 N N . VAL A 1 89 ? 5.459 12.853 -1.379 1.00 95.88 89 VAL A N 1
ATOM 689 C CA . VAL A 1 89 ? 4.282 13.066 -2.234 1.00 95.88 89 VAL A CA 1
ATOM 690 C C . VAL A 1 89 ? 3.518 11.755 -2.426 1.00 95.88 89 VAL A C 1
ATOM 692 O O . VAL A 1 89 ? 2.295 11.735 -2.294 1.00 95.88 89 VAL A O 1
ATOM 695 N N . VAL A 1 90 ? 4.228 10.644 -2.661 1.00 95.38 90 VAL A N 1
ATOM 696 C CA . VAL A 1 90 ? 3.627 9.299 -2.719 1.00 95.38 90 VAL A CA 1
ATOM 697 C C . VAL A 1 90 ? 2.909 8.976 -1.411 1.00 95.38 90 VAL A C 1
ATOM 699 O O . VAL A 1 90 ? 1.759 8.538 -1.446 1.00 95.38 90 VAL A O 1
ATOM 702 N N . VAL A 1 91 ? 3.558 9.227 -0.269 1.00 94.44 91 VAL A N 1
ATOM 703 C CA . VAL A 1 91 ? 2.947 9.042 1.051 1.00 94.44 91 VAL A CA 1
ATOM 704 C C . VAL A 1 91 ? 1.692 9.900 1.173 1.00 94.44 91 VAL A C 1
ATOM 706 O O . VAL A 1 91 ? 0.640 9.351 1.457 1.00 94.44 91 VAL A O 1
ATOM 709 N N . GLY A 1 92 ? 1.742 11.197 0.856 1.00 95.81 92 GLY A N 1
ATOM 710 C CA . GLY A 1 92 ? 0.582 12.094 0.943 1.00 95.81 92 GLY A CA 1
ATOM 711 C C . GLY A 1 92 ? -0.627 11.633 0.126 1.00 95.81 92 GLY A C 1
ATOM 712 O O . GLY A 1 92 ? -1.754 11.644 0.630 1.00 95.81 92 GLY A O 1
ATOM 713 N N . VAL A 1 93 ? -0.398 11.166 -1.105 1.00 95.81 93 VAL A N 1
ATOM 714 C CA . VAL A 1 93 ? -1.446 10.604 -1.973 1.00 95.81 93 VAL A CA 1
ATOM 715 C C . VAL A 1 93 ? -2.027 9.315 -1.380 1.00 95.81 93 VAL A C 1
ATOM 717 O O . VAL A 1 93 ? -3.242 9.109 -1.398 1.00 95.81 93 VAL A O 1
ATOM 720 N N . LYS A 1 94 ? -1.183 8.447 -0.812 1.00 94.69 94 LYS A N 1
ATOM 721 C CA . LYS A 1 94 ? -1.624 7.201 -0.171 1.00 94.69 94 LYS A CA 1
ATOM 722 C C . LYS A 1 94 ? -2.364 7.452 1.145 1.00 94.69 94 LYS A C 1
ATOM 724 O O . LYS A 1 94 ? -3.407 6.838 1.362 1.00 94.69 94 LYS A O 1
ATOM 729 N N . SER A 1 95 ? -1.907 8.403 1.957 1.00 93.69 95 SER A N 1
ATOM 730 C CA . SER A 1 95 ? -2.588 8.860 3.172 1.00 93.69 95 SER A CA 1
ATOM 731 C C . SER A 1 95 ? -3.978 9.399 2.861 1.00 93.69 95 SER A C 1
ATOM 733 O O . SER A 1 95 ? -4.911 9.138 3.608 1.00 93.69 95 SER A O 1
ATOM 735 N N . TRP A 1 96 ? -4.150 10.108 1.741 1.00 96.25 96 TRP A N 1
ATOM 736 C CA . TRP A 1 96 ? -5.469 10.569 1.309 1.00 96.25 96 TRP A CA 1
ATOM 737 C C . TRP A 1 96 ? -6.423 9.403 1.000 1.00 96.25 96 TRP A C 1
ATOM 739 O O . TRP A 1 96 ? -7.555 9.401 1.479 1.00 96.25 96 TRP A O 1
ATOM 749 N N . ALA A 1 97 ? -5.976 8.382 0.261 1.00 95.88 97 ALA A N 1
ATOM 750 C CA . ALA A 1 97 ? -6.814 7.215 -0.043 1.00 95.88 97 ALA A CA 1
ATOM 751 C C . ALA A 1 97 ? -7.165 6.398 1.211 1.00 95.88 97 ALA A C 1
ATOM 753 O O . ALA A 1 97 ? -8.285 5.893 1.348 1.00 95.88 97 ALA A O 1
ATOM 754 N N . ALA A 1 98 ? -6.222 6.288 2.14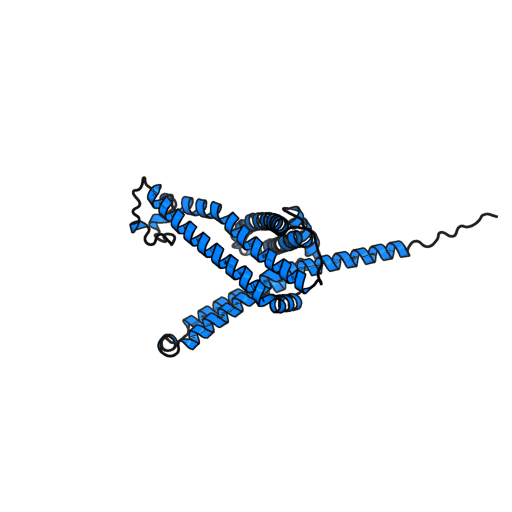5 1.00 94.69 98 ALA A N 1
ATOM 755 C CA . ALA A 1 98 ? -6.445 5.636 3.425 1.00 94.69 98 ALA A CA 1
ATOM 756 C C . ALA A 1 98 ? -7.408 6.451 4.316 1.00 94.69 98 ALA A C 1
ATOM 758 O O . ALA A 1 98 ? -8.323 5.871 4.901 1.00 94.69 98 ALA A O 1
ATOM 759 N N . LEU A 1 99 ? -7.312 7.788 4.329 1.00 94.94 99 LEU A N 1
ATOM 760 C CA . LEU A 1 99 ? -8.286 8.654 5.005 1.00 94.94 99 LEU A CA 1
ATOM 761 C C . LEU A 1 99 ? -9.683 8.477 4.413 1.00 94.94 99 LEU A C 1
ATOM 763 O O . LEU A 1 99 ? -10.639 8.261 5.150 1.00 94.94 99 LEU A O 1
ATOM 767 N N . ALA A 1 100 ? -9.801 8.523 3.084 1.00 94.88 100 ALA A N 1
ATOM 768 C CA . ALA A 1 100 ? -11.068 8.303 2.394 1.00 94.88 100 ALA A CA 1
ATOM 769 C C . ALA A 1 100 ? -11.671 6.940 2.769 1.00 94.88 100 ALA A C 1
ATOM 771 O O . ALA A 1 100 ? -12.865 6.845 3.039 1.00 94.88 100 ALA A O 1
ATOM 772 N N . THR A 1 101 ? -10.834 5.901 2.869 1.00 94.94 101 THR A N 1
ATOM 773 C CA . THR A 1 101 ? -11.253 4.566 3.318 1.00 94.94 101 THR A CA 1
ATOM 774 C C . THR A 1 101 ? -11.877 4.609 4.712 1.00 94.94 101 THR A C 1
ATOM 776 O O . THR A 1 101 ? -12.968 4.070 4.905 1.00 94.94 101 THR A O 1
ATOM 779 N N . ILE A 1 102 ? -11.227 5.283 5.663 1.00 94.31 102 ILE A N 1
ATOM 780 C CA . ILE A 1 102 ? -11.724 5.422 7.037 1.00 94.31 102 ILE A CA 1
ATOM 781 C C . ILE A 1 102 ? -13.039 6.207 7.064 1.00 94.31 102 ILE A C 1
ATOM 783 O O . ILE A 1 102 ? -14.003 5.742 7.669 1.00 94.31 102 ILE A O 1
ATOM 787 N N . LEU A 1 103 ? -13.112 7.340 6.360 1.00 92.94 103 LEU A N 1
ATOM 788 C CA . LEU A 1 103 ? -14.308 8.186 6.319 1.00 92.94 103 LEU A CA 1
ATOM 789 C C . LEU A 1 103 ? -15.522 7.440 5.743 1.00 92.94 103 LEU A C 1
ATOM 791 O O . LEU A 1 103 ? -16.595 7.472 6.342 1.00 92.94 103 LEU A O 1
ATOM 795 N N . PHE A 1 104 ? -15.360 6.696 4.642 1.00 93.56 104 PHE A N 1
ATOM 796 C CA . PHE A 1 104 ? -16.449 5.879 4.089 1.00 93.56 104 PHE A CA 1
ATOM 797 C C . PHE A 1 104 ? -16.869 4.749 5.040 1.00 93.56 104 PHE A C 1
ATOM 799 O O . PHE A 1 104 ? -18.058 4.455 5.183 1.00 93.56 104 PHE A O 1
ATOM 806 N N . CYS A 1 105 ? -15.915 4.129 5.742 1.00 91.88 105 CYS A N 1
ATOM 807 C CA . CYS A 1 105 ? -16.239 3.105 6.733 1.00 91.88 105 CYS A CA 1
ATOM 808 C C . CYS A 1 105 ? -16.972 3.682 7.957 1.00 91.88 105 CYS A C 1
ATOM 810 O O . CYS A 1 105 ? -17.870 3.025 8.480 1.00 91.88 105 CYS A O 1
ATOM 812 N N . GLN A 1 106 ? -16.636 4.901 8.393 1.00 90.31 106 GLN A N 1
ATOM 813 C CA . GLN A 1 106 ? -17.321 5.597 9.488 1.00 90.31 106 GLN A CA 1
ATOM 814 C C . GLN A 1 106 ? -18.747 6.011 9.109 1.00 90.31 106 GLN A C 1
ATOM 816 O O . GLN A 1 106 ? -19.675 5.763 9.879 1.00 90.31 106 GLN A O 1
ATOM 821 N N . GLN A 1 107 ? -18.940 6.579 7.914 1.00 85.81 107 GLN A N 1
ATOM 822 C CA . GLN A 1 107 ? -20.263 6.972 7.407 1.00 85.81 107 GLN A CA 1
ATOM 823 C C . GLN A 1 107 ? -21.221 5.779 7.293 1.00 85.81 107 GLN A C 1
ATOM 825 O O . GLN A 1 107 ? -22.413 5.908 7.544 1.00 85.81 107 GLN A O 1
ATOM 830 N N . ALA A 1 108 ? -20.708 4.586 6.985 1.00 73.00 108 ALA A N 1
ATOM 831 C CA . ALA A 1 108 ? -21.521 3.371 6.949 1.00 73.00 108 ALA A CA 1
ATOM 832 C C . ALA A 1 108 ? -22.002 2.892 8.337 1.00 73.00 108 ALA A C 1
ATOM 834 O O . ALA A 1 108 ? -22.860 2.006 8.402 1.00 73.00 108 ALA A O 1
ATOM 835 N N . GLY A 1 109 ? -21.431 3.422 9.428 1.00 64.19 109 GLY A N 1
ATOM 836 C CA . GLY A 1 109 ? -21.740 3.042 10.811 1.00 64.19 109 GLY A CA 1
ATOM 837 C C . GLY A 1 109 ? -22.449 4.118 11.640 1.00 64.19 109 GLY A C 1
ATOM 838 O O . GLY A 1 109 ? -23.094 3.771 12.627 1.00 64.19 109 GLY A O 1
ATOM 839 N N . LYS A 1 110 ? -22.362 5.397 11.258 1.00 68.31 110 LYS A N 1
ATOM 840 C CA . LYS A 1 110 ? -22.967 6.524 11.982 1.00 68.31 110 LYS A CA 1
ATOM 841 C C . LYS A 1 110 ? -23.947 7.270 11.077 1.00 68.31 110 LYS A C 1
ATOM 843 O O . LYS A 1 110 ? -23.557 7.746 10.015 1.00 68.31 110 LYS A O 1
ATOM 848 N N . GLY A 1 111 ? -25.207 7.386 11.507 1.00 53.06 111 GLY A N 1
ATOM 849 C CA . GLY A 1 111 ? -26.106 8.414 10.972 1.00 53.06 111 GLY A CA 1
ATOM 850 C C . GLY A 1 111 ? -25.491 9.792 11.225 1.00 53.06 111 GLY A C 1
ATOM 851 O O . GLY A 1 111 ? -24.846 9.960 12.256 1.00 53.06 111 GLY A O 1
ATOM 852 N N . GLU A 1 112 ? -25.622 10.699 10.253 1.00 50.25 112 GLU A N 1
ATOM 853 C CA . GLU A 1 112 ? -25.108 12.082 10.212 1.00 50.25 112 GLU A CA 1
ATOM 854 C C . GLU A 1 112 ? -24.554 12.598 11.554 1.00 50.25 112 GLU A C 1
ATOM 856 O O . GLU A 1 112 ? -25.292 13.109 12.391 1.00 50.25 112 GLU A O 1
ATOM 861 N N . GLN A 1 113 ? -23.245 12.442 11.778 1.00 50.78 113 GLN A N 1
ATOM 862 C CA . GLN A 1 113 ? -22.572 13.019 12.940 1.00 50.78 113 GLN A CA 1
ATOM 863 C C . GLN A 1 113 ? -21.606 14.101 12.450 1.00 50.78 113 GLN A C 1
ATOM 865 O O . GLN A 1 113 ? -20.598 13.808 11.804 1.00 50.78 113 GLN A O 1
ATOM 870 N N . GLU A 1 114 ? -21.974 15.356 12.710 1.00 52.53 114 GLU A N 1
ATOM 871 C CA . GLU A 1 114 ? -21.202 16.560 12.401 1.00 52.53 114 GLU A CA 1
ATOM 872 C C . GLU A 1 114 ? -20.032 16.706 13.386 1.00 52.53 114 GLU A C 1
ATOM 874 O O . GLU A 1 114 ? -20.164 17.341 14.429 1.00 52.53 114 GLU A O 1
ATOM 879 N N . ASP A 1 115 ? -18.871 16.132 13.069 1.00 59.91 115 ASP A N 1
ATOM 880 C CA . ASP A 1 115 ? -17.627 16.485 13.761 1.00 59.91 115 ASP A CA 1
ATOM 881 C C . ASP A 1 115 ? -16.881 17.582 12.984 1.00 59.91 115 ASP A C 1
ATOM 883 O O . ASP A 1 115 ? -16.522 17.430 11.816 1.00 59.91 115 ASP A O 1
ATOM 887 N N . GLY A 1 116 ? -16.640 18.711 13.659 1.00 64.94 116 GLY A N 1
ATOM 888 C CA . GLY A 1 116 ? -16.147 19.980 13.103 1.00 64.94 116 GLY A CA 1
ATOM 889 C C . GLY A 1 116 ? -14.680 20.022 12.648 1.00 64.94 116 GLY A C 1
ATOM 890 O O . GLY A 1 116 ? -14.116 21.109 12.510 1.00 64.94 116 GLY A O 1
ATOM 891 N N . ALA A 1 117 ? -14.029 18.880 12.418 1.00 77.75 117 ALA A N 1
ATOM 892 C CA . ALA A 1 117 ? -12.673 18.848 11.875 1.00 77.75 117 ALA A CA 1
ATOM 893 C C . ALA A 1 117 ? -12.702 18.951 10.342 1.00 77.75 117 ALA A C 1
ATOM 895 O O . ALA A 1 117 ? -13.322 18.141 9.657 1.00 77.75 117 ALA A O 1
ATOM 896 N N . SER A 1 118 ? -11.983 19.925 9.774 1.00 89.94 118 SER A N 1
ATOM 897 C CA . SER A 1 118 ? -11.869 20.023 8.316 1.00 89.94 118 SER A CA 1
ATOM 898 C C . SER A 1 118 ? -11.115 18.816 7.744 1.00 89.94 118 SER A C 1
ATOM 900 O O . SER A 1 118 ? -10.117 18.363 8.312 1.00 89.94 118 SER A O 1
ATOM 902 N N . ILE A 1 119 ? -11.542 18.328 6.572 1.00 89.62 119 ILE A N 1
ATOM 903 C CA . ILE A 1 119 ? -10.893 17.208 5.860 1.00 89.62 119 ILE A CA 1
ATOM 904 C C . ILE A 1 119 ? -9.387 17.464 5.682 1.00 89.62 119 ILE A C 1
ATOM 906 O O . ILE A 1 119 ? -8.578 16.549 5.824 1.00 89.62 119 ILE A O 1
ATOM 910 N N . GLY A 1 120 ? -8.994 18.719 5.433 1.00 91.25 120 GLY A N 1
ATOM 911 C CA . GLY A 1 120 ? -7.588 19.109 5.317 1.00 91.25 120 GLY A CA 1
ATOM 912 C C . GLY A 1 120 ? -6.793 18.925 6.614 1.00 91.25 120 GLY A C 1
ATOM 913 O O . GLY A 1 120 ? -5.651 18.475 6.566 1.00 91.25 120 GLY A O 1
ATOM 914 N N . SER A 1 121 ? -7.393 19.212 7.777 1.00 92.25 121 SER A N 1
ATOM 915 C CA . SER A 1 121 ? -6.747 18.986 9.076 1.00 92.25 121 SER A CA 1
ATOM 916 C C . SER A 1 121 ? -6.554 17.495 9.354 1.00 92.25 121 SER A C 1
ATOM 918 O O . SER A 1 121 ? -5.460 17.081 9.740 1.00 92.25 121 SER A O 1
ATOM 920 N N . LEU A 1 122 ? -7.581 16.679 9.089 1.00 91.75 122 LEU A N 1
ATOM 921 C CA . LEU A 1 122 ? -7.506 15.221 9.235 1.00 91.75 122 LEU A CA 1
ATOM 922 C C . LEU A 1 122 ? -6.441 14.621 8.312 1.00 91.75 122 LEU A C 1
ATOM 924 O O . LEU A 1 122 ? -5.610 13.829 8.756 1.00 91.75 122 LEU A O 1
ATOM 928 N N . TRP A 1 123 ? -6.409 15.054 7.050 1.00 92.94 123 TRP A N 1
ATOM 929 C CA . TRP A 1 123 ? -5.396 14.614 6.096 1.00 92.94 123 TRP A CA 1
ATOM 930 C C . TRP A 1 123 ? -3.986 15.015 6.526 1.00 92.94 123 TRP A C 1
ATOM 932 O O . TRP A 1 123 ? -3.095 14.175 6.484 1.00 92.94 123 TRP A O 1
ATOM 942 N N . GLY A 1 124 ? -3.780 16.244 7.010 1.00 92.38 124 GLY A N 1
ATOM 943 C CA . GLY A 1 124 ? -2.475 16.684 7.511 1.00 92.38 124 GLY A CA 1
ATOM 944 C C . GLY A 1 124 ? -1.961 15.823 8.671 1.00 92.38 124 GLY A C 1
ATOM 945 O O . GLY A 1 124 ? -0.793 15.436 8.686 1.00 92.38 124 GLY A O 1
ATOM 946 N N . ARG A 1 125 ? -2.839 15.452 9.612 1.00 92.19 125 ARG A N 1
AT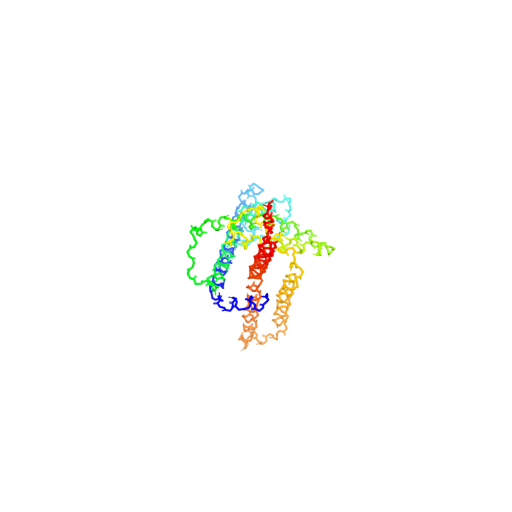OM 947 C CA . ARG A 1 125 ? -2.490 14.549 10.725 1.00 92.19 125 ARG A CA 1
ATOM 948 C C . ARG A 1 125 ? -2.148 13.151 10.222 1.00 92.19 125 ARG A C 1
ATOM 950 O O . ARG A 1 125 ? -1.120 12.599 10.612 1.00 92.19 125 ARG A O 1
ATOM 957 N N . MET A 1 126 ? -2.976 12.610 9.331 1.00 91.94 126 MET A N 1
ATOM 958 C CA . MET A 1 126 ? -2.766 11.284 8.760 1.00 91.94 126 MET A CA 1
ATOM 959 C C . MET A 1 126 ? -1.490 11.216 7.919 1.00 91.94 126 MET A C 1
ATOM 961 O O . MET A 1 126 ? -0.744 10.251 8.024 1.00 91.94 126 MET A O 1
ATOM 965 N N . PHE A 1 127 ? -1.193 12.259 7.145 1.00 93.38 127 PHE A N 1
ATOM 966 C CA . PHE A 1 127 ? 0.040 12.373 6.376 1.00 93.38 127 PHE A CA 1
ATOM 967 C C . PHE A 1 127 ? 1.280 12.297 7.271 1.00 93.38 127 PHE A C 1
ATOM 969 O O . PHE A 1 127 ? 2.190 11.525 6.983 1.00 93.38 127 PHE A O 1
ATOM 976 N N . LEU A 1 128 ? 1.310 13.047 8.377 1.00 93.38 128 LEU A N 1
ATOM 977 C CA . LEU A 1 128 ? 2.440 13.013 9.311 1.00 93.38 128 LEU A CA 1
ATOM 978 C C . LEU A 1 128 ? 2.627 11.630 9.943 1.00 93.38 128 LEU A C 1
ATOM 980 O O . LEU A 1 128 ? 3.760 11.172 10.089 1.00 93.38 128 LEU A O 1
ATOM 984 N N . VAL A 1 129 ? 1.527 10.965 10.302 1.00 92.19 129 VAL A N 1
ATOM 985 C CA . VAL A 1 129 ? 1.566 9.606 10.853 1.00 92.19 129 VAL A CA 1
ATOM 986 C C . VAL A 1 129 ? 2.081 8.617 9.815 1.00 92.19 129 VAL A C 1
ATOM 988 O O . VAL A 1 129 ? 3.035 7.902 10.093 1.00 92.19 129 VAL A O 1
ATOM 991 N N . GLU A 1 130 ? 1.517 8.607 8.612 1.00 91.12 130 GLU A N 1
ATOM 992 C CA . GLU A 1 130 ? 1.933 7.705 7.533 1.00 91.12 130 GLU A CA 1
ATOM 993 C C . GLU A 1 130 ? 3.377 7.958 7.093 1.00 91.12 130 GLU A C 1
ATOM 995 O O . GLU A 1 130 ? 4.101 7.015 6.797 1.00 91.12 130 GLU A O 1
ATOM 1000 N N . LEU A 1 131 ? 3.847 9.209 7.105 1.00 92.25 131 LEU A N 1
ATOM 1001 C CA . LEU A 1 131 ? 5.242 9.530 6.804 1.00 92.25 131 LEU A CA 1
ATOM 1002 C C . LEU A 1 131 ? 6.185 8.972 7.874 1.00 92.25 131 LEU A C 1
ATOM 1004 O O . LEU A 1 131 ? 7.211 8.375 7.541 1.00 92.25 131 LEU A O 1
ATOM 1008 N N . LEU A 1 132 ? 5.819 9.115 9.150 1.00 91.44 132 LEU A N 1
ATOM 1009 C CA . LEU A 1 132 ? 6.568 8.548 10.270 1.00 91.44 132 LEU A CA 1
ATOM 1010 C C . LEU A 1 132 ? 6.583 7.019 10.182 1.00 91.44 132 LEU A C 1
ATOM 1012 O O . LEU A 1 132 ? 7.655 6.413 10.210 1.00 91.44 132 LEU A O 1
ATOM 1016 N N . VAL A 1 133 ? 5.414 6.405 9.989 1.00 88.19 133 VAL A N 1
ATOM 1017 C CA . VAL A 1 133 ? 5.255 4.958 9.809 1.00 88.19 133 VAL A CA 1
ATOM 1018 C C . VAL A 1 133 ? 6.096 4.476 8.633 1.00 88.19 133 VAL A C 1
ATOM 1020 O O . VAL A 1 133 ? 6.892 3.561 8.803 1.00 88.19 133 VAL A O 1
ATOM 1023 N N . ALA A 1 134 ? 6.000 5.105 7.463 1.00 88.00 134 ALA A N 1
ATOM 1024 C CA . ALA A 1 134 ? 6.733 4.691 6.273 1.00 88.00 134 ALA A CA 1
ATOM 1025 C C . ALA A 1 134 ? 8.254 4.831 6.455 1.00 88.00 134 ALA A C 1
ATOM 1027 O O . ALA A 1 134 ? 9.001 3.932 6.065 1.00 88.00 134 ALA A O 1
ATOM 1028 N N . SER A 1 135 ? 8.721 5.899 7.112 1.00 88.06 135 SER A N 1
ATOM 1029 C CA . SER A 1 135 ? 10.147 6.086 7.414 1.00 88.06 135 SER A CA 1
ATOM 1030 C C . SER A 1 135 ? 10.708 5.028 8.372 1.00 88.06 135 SER A C 1
ATOM 1032 O O . SER A 1 135 ? 11.882 4.681 8.270 1.00 88.06 135 SER A O 1
ATOM 1034 N N . ALA A 1 136 ? 9.872 4.464 9.251 1.00 85.81 136 ALA A N 1
ATOM 1035 C CA . ALA A 1 136 ? 10.241 3.357 10.130 1.00 85.81 136 ALA A CA 1
ATOM 1036 C C . ALA A 1 136 ? 10.102 1.989 9.436 1.00 85.81 136 ALA A C 1
ATOM 1038 O O . ALA A 1 136 ? 10.993 1.145 9.522 1.00 85.81 136 ALA A O 1
ATOM 1039 N N . VAL A 1 137 ? 9.000 1.765 8.715 1.00 82.62 137 VAL A N 1
ATOM 1040 C CA . VAL A 1 137 ? 8.667 0.482 8.081 1.00 82.62 137 VAL A CA 1
ATOM 1041 C C . VAL A 1 137 ? 9.620 0.151 6.940 1.00 82.62 137 VAL A C 1
ATOM 1043 O O . VAL A 1 137 ? 9.967 -1.017 6.788 1.00 82.62 137 VAL A O 1
ATOM 1046 N N . VAL A 1 138 ? 10.080 1.128 6.152 1.00 81.25 138 VAL A N 1
ATOM 1047 C CA . VAL A 1 138 ? 10.991 0.860 5.025 1.00 81.25 138 VAL A CA 1
ATOM 1048 C C . VAL A 1 138 ? 12.302 0.209 5.507 1.00 81.25 138 VAL A C 1
ATOM 1050 O O . VAL A 1 138 ? 12.576 -0.915 5.076 1.00 81.25 138 VAL A O 1
ATOM 1053 N N . PRO A 1 139 ? 13.072 0.797 6.448 1.00 79.00 139 PRO A N 1
ATOM 1054 C CA . PRO A 1 139 ? 14.246 0.144 7.031 1.00 79.00 139 PRO A CA 1
ATOM 1055 C C . PRO A 1 139 ? 13.925 -1.196 7.695 1.00 79.00 139 PRO A C 1
ATOM 1057 O O . PRO A 1 139 ? 14.665 -2.163 7.512 1.00 79.00 139 PRO A O 1
ATOM 1060 N N . LEU A 1 140 ? 12.805 -1.283 8.426 1.00 76.00 140 LEU A N 1
ATOM 1061 C CA . LEU A 1 140 ? 12.381 -2.537 9.050 1.00 76.00 140 LEU A CA 1
ATOM 1062 C C . LEU A 1 140 ? 12.093 -3.629 8.022 1.00 76.00 140 LEU A C 1
ATOM 1064 O O . LEU A 1 140 ? 12.382 -4.788 8.287 1.00 76.00 140 LEU A O 1
ATOM 1068 N N . THR A 1 141 ? 11.552 -3.281 6.856 1.00 72.38 141 THR A N 1
ATOM 1069 C CA . THR A 1 141 ? 11.265 -4.239 5.785 1.00 72.38 141 THR A CA 1
ATOM 1070 C C . THR A 1 141 ? 12.567 -4.790 5.210 1.00 72.38 141 THR A C 1
ATOM 1072 O O . THR A 1 141 ? 12.686 -6.001 5.033 1.00 72.38 141 THR A O 1
ATOM 1075 N N . PHE A 1 142 ? 13.580 -3.940 5.011 1.00 73.62 142 PHE A N 1
ATOM 1076 C CA . PHE A 1 142 ? 14.920 -4.390 4.622 1.00 73.62 142 PHE A CA 1
ATOM 1077 C C . PHE A 1 142 ? 15.560 -5.286 5.685 1.00 73.62 142 PHE A C 1
ATOM 1079 O O . PHE A 1 142 ? 16.084 -6.346 5.350 1.00 73.62 142 PHE A O 1
ATOM 1086 N N . ALA A 1 143 ? 15.452 -4.917 6.964 1.00 71.25 143 ALA A N 1
ATOM 1087 C CA . ALA A 1 143 ? 15.893 -5.771 8.066 1.00 71.25 143 ALA A CA 1
ATOM 1088 C C . ALA A 1 143 ? 15.095 -7.088 8.123 1.00 71.25 143 ALA A C 1
ATOM 1090 O O . ALA A 1 143 ? 15.648 -8.129 8.475 1.00 71.25 143 ALA A O 1
ATOM 1091 N N . SER A 1 144 ? 13.817 -7.060 7.721 1.00 65.69 144 SER A N 1
ATOM 1092 C CA . SER A 1 144 ? 12.915 -8.211 7.789 1.00 65.69 144 SER A CA 1
ATOM 1093 C C . SER A 1 144 ? 13.240 -9.337 6.811 1.00 65.69 144 SER A C 1
ATOM 1095 O O . SER A 1 144 ? 12.854 -10.485 7.026 1.00 65.69 144 SER A O 1
ATOM 1097 N N . LEU A 1 145 ? 14.007 -9.026 5.761 1.00 67.12 145 LEU A N 1
ATOM 1098 C CA . LEU A 1 145 ? 14.540 -10.021 4.831 1.00 67.12 145 LEU A CA 1
ATOM 1099 C C . LEU A 1 145 ? 15.501 -11.003 5.527 1.00 67.12 145 LEU A C 1
ATOM 1101 O O . LEU A 1 145 ? 15.737 -12.096 5.012 1.00 67.12 145 LEU A O 1
ATOM 1105 N N . ALA A 1 146 ? 15.997 -10.676 6.726 1.00 66.75 146 ALA A N 1
ATOM 1106 C CA . ALA A 1 146 ? 16.576 -11.659 7.630 1.00 66.75 146 ALA A CA 1
ATOM 1107 C C . ALA A 1 146 ? 15.448 -12.467 8.306 1.00 66.75 146 ALA A C 1
ATOM 1109 O O . ALA A 1 146 ? 14.807 -11.989 9.242 1.00 66.75 146 ALA A O 1
ATOM 1110 N N . VAL A 1 147 ? 15.227 -13.707 7.848 1.00 58.47 147 VAL A N 1
ATOM 1111 C CA . VAL A 1 147 ? 14.145 -14.652 8.236 1.00 58.47 147 VAL A CA 1
ATOM 1112 C C . VAL A 1 147 ? 13.816 -14.699 9.742 1.00 58.47 147 VAL A C 1
ATOM 1114 O O . VAL A 1 147 ? 12.666 -14.904 10.121 1.00 58.47 147 VAL A O 1
ATOM 1117 N N . VAL A 1 148 ? 14.797 -14.462 10.617 1.00 60.28 148 VAL A N 1
ATOM 1118 C CA . VAL A 1 148 ? 14.659 -14.502 12.087 1.00 60.28 148 VAL A CA 1
ATOM 1119 C C . VAL A 1 148 ? 13.766 -13.381 12.653 1.00 60.28 148 VAL A C 1
ATOM 1121 O O . VAL A 1 148 ? 13.311 -13.453 13.791 1.00 60.28 148 VAL A O 1
ATOM 1124 N N . THR A 1 149 ? 13.467 -12.343 11.878 1.00 69.00 149 THR A N 1
ATOM 1125 C CA . THR A 1 149 ? 12.883 -11.101 12.406 1.00 69.00 149 THR A CA 1
ATOM 1126 C C . THR A 1 149 ? 11.362 -10.991 12.275 1.00 69.00 149 THR A C 1
ATOM 1128 O O . THR A 1 149 ? 10.788 -10.113 12.911 1.00 69.00 149 THR A O 1
ATOM 1131 N N . ILE A 1 150 ? 10.675 -11.869 11.531 1.00 75.50 150 ILE A N 1
ATOM 1132 C CA . ILE A 1 150 ? 9.215 -11.759 11.305 1.00 75.50 150 ILE A CA 1
ATOM 1133 C C . ILE A 1 150 ? 8.404 -11.727 12.617 1.00 75.50 150 ILE A C 1
ATOM 1135 O O . ILE A 1 150 ? 7.558 -10.841 12.757 1.00 75.50 150 ILE A O 1
ATOM 1139 N N . PRO A 1 151 ? 8.653 -12.603 13.616 1.00 81.00 151 PRO A N 1
ATOM 1140 C CA . PRO A 1 151 ? 7.933 -12.542 14.892 1.00 81.00 151 PRO A CA 1
ATOM 1141 C C . PRO A 1 151 ? 8.180 -11.246 15.679 1.00 81.00 151 PRO A C 1
ATOM 1143 O O . PRO A 1 151 ? 7.363 -10.880 16.520 1.00 81.00 151 PRO A O 1
ATOM 1146 N N . LEU A 1 152 ? 9.294 -10.556 15.410 1.00 81.88 152 LEU A N 1
ATOM 1147 C CA . LEU A 1 152 ? 9.671 -9.302 16.064 1.00 81.88 152 LEU A CA 1
ATOM 1148 C C . LEU A 1 152 ? 9.104 -8.080 15.332 1.00 81.88 152 LEU A C 1
ATOM 1150 O O . LEU A 1 152 ? 8.654 -7.132 15.970 1.00 81.88 152 LEU A O 1
ATOM 1154 N N . THR A 1 153 ? 9.112 -8.091 13.998 1.00 82.81 153 THR A N 1
ATOM 1155 C CA . THR A 1 153 ? 8.688 -6.953 13.174 1.00 82.81 153 THR A CA 1
ATOM 1156 C C . THR A 1 153 ? 7.179 -6.906 12.980 1.00 82.81 153 THR A C 1
ATOM 1158 O O . THR A 1 153 ? 6.616 -5.815 12.940 1.00 82.81 153 THR A O 1
ATOM 1161 N N . LEU A 1 154 ? 6.498 -8.057 12.924 1.00 85.31 154 LEU A N 1
ATOM 1162 C CA . LEU A 1 154 ? 5.055 -8.114 12.693 1.00 85.31 154 LEU A CA 1
ATOM 1163 C C . LEU A 1 154 ? 4.241 -7.361 13.763 1.00 85.31 154 LEU A C 1
ATOM 1165 O O . LEU A 1 154 ? 3.425 -6.529 13.371 1.00 85.31 154 LEU A O 1
ATOM 1169 N N . PRO A 1 155 ? 4.455 -7.550 15.083 1.00 85.75 155 PRO A N 1
ATOM 1170 C CA . PRO A 1 155 ? 3.726 -6.782 16.094 1.00 85.75 155 PRO A CA 1
ATOM 1171 C C . PRO A 1 155 ? 3.929 -5.272 15.949 1.00 85.75 155 PRO A C 1
ATOM 1173 O O . PRO A 1 155 ? 2.986 -4.508 16.124 1.00 85.75 155 PRO A O 1
ATOM 1176 N N . LEU A 1 156 ? 5.143 -4.846 15.582 1.00 86.19 156 LEU A N 1
ATOM 1177 C CA . LEU A 1 156 ? 5.460 -3.434 15.397 1.00 86.19 156 LEU A CA 1
ATOM 1178 C C . LEU A 1 156 ? 4.760 -2.860 14.162 1.00 86.19 156 LEU A C 1
ATOM 1180 O O . LEU A 1 156 ? 4.221 -1.761 14.227 1.00 86.19 156 LEU A O 1
ATOM 1184 N N . ILE A 1 157 ? 4.713 -3.611 13.059 1.00 87.56 157 ILE A N 1
ATOM 1185 C CA . ILE A 1 157 ? 3.965 -3.224 11.856 1.00 87.56 157 ILE A CA 1
ATOM 1186 C C . ILE A 1 157 ? 2.474 -3.072 12.178 1.00 87.56 157 ILE A C 1
ATOM 1188 O O . ILE A 1 157 ? 1.871 -2.088 11.762 1.00 87.56 157 ILE A O 1
ATOM 1192 N N . LEU A 1 158 ? 1.887 -3.996 12.943 1.00 88.62 158 LEU A N 1
ATOM 1193 C CA . LEU A 1 158 ? 0.472 -3.926 13.326 1.00 88.62 158 LEU A CA 1
ATOM 1194 C C . LEU A 1 158 ? 0.177 -2.725 14.236 1.00 88.62 158 LEU A C 1
ATOM 1196 O O . LEU A 1 158 ? -0.804 -2.020 14.010 1.00 88.62 158 LEU A O 1
ATOM 1200 N N . ASP A 1 159 ? 1.047 -2.455 15.215 1.00 89.19 159 ASP A N 1
ATOM 1201 C CA . ASP A 1 159 ? 0.940 -1.267 16.071 1.00 89.19 159 ASP A CA 1
ATOM 1202 C C . ASP A 1 159 ? 1.005 0.024 15.228 1.00 89.19 159 ASP A C 1
ATOM 1204 O O . ASP A 1 159 ? 0.241 0.961 15.460 1.00 89.19 159 ASP A O 1
ATOM 1208 N N . LEU A 1 160 ? 1.884 0.078 14.221 1.00 89.56 160 LEU A N 1
ATOM 1209 C CA . LEU A 1 160 ? 2.004 1.229 13.321 1.00 89.56 160 LEU A CA 1
ATOM 1210 C C . LEU A 1 160 ? 0.794 1.380 12.387 1.00 89.56 160 LEU A C 1
ATOM 1212 O O . LEU A 1 160 ? 0.351 2.499 12.144 1.00 89.56 160 LEU A O 1
ATOM 1216 N N . GLN A 1 161 ? 0.221 0.279 11.901 1.00 90.12 161 GLN A N 1
ATOM 1217 C CA . GLN A 1 161 ? -0.951 0.305 11.017 1.00 90.12 161 GLN A CA 1
ATOM 1218 C C . GLN A 1 161 ? -2.214 0.844 11.704 1.00 90.12 161 GLN A C 1
ATOM 1220 O O . GLN A 1 161 ? -3.062 1.435 11.038 1.00 90.12 161 GLN A O 1
ATOM 1225 N N . GLY A 1 162 ? -2.345 0.694 13.025 1.00 92.12 162 GLY A N 1
ATOM 1226 C CA . GLY A 1 162 ? -3.450 1.292 13.784 1.00 92.12 162 GLY A CA 1
ATOM 1227 C C . GLY A 1 162 ? -3.303 2.799 14.048 1.00 92.12 162 GLY A C 1
ATOM 1228 O O . GLY A 1 162 ? -4.266 3.441 14.469 1.00 92.12 162 GLY A O 1
ATOM 1229 N N . ALA A 1 163 ? -2.139 3.400 13.765 1.00 94.38 163 ALA A N 1
ATOM 1230 C CA . ALA A 1 163 ? -1.910 4.826 14.003 1.00 94.38 163 ALA A CA 1
ATOM 1231 C C . ALA A 1 163 ? -2.712 5.724 13.040 1.00 94.38 163 ALA A C 1
ATOM 1233 O O . ALA A 1 163 ? -3.169 6.795 13.438 1.00 94.38 163 ALA A O 1
ATOM 1234 N N . GLY A 1 164 ? -2.928 5.285 11.793 1.00 93.62 164 GLY A N 1
ATOM 1235 C CA . GLY A 1 164 ? -3.785 5.982 10.824 1.00 93.62 164 GLY A CA 1
ATOM 1236 C C . GLY A 1 164 ? -5.238 6.107 11.310 1.00 93.62 164 GLY A C 1
ATOM 1237 O O . GLY A 1 164 ? -5.749 7.225 11.398 1.00 93.62 164 GLY A O 1
ATOM 1238 N N . PRO A 1 165 ? -5.890 4.996 11.706 1.00 94.69 165 PRO A N 1
ATOM 1239 C CA . PRO A 1 165 ? -7.178 5.019 12.396 1.00 94.69 165 PRO A CA 1
ATOM 1240 C C . PRO A 1 165 ? -7.205 5.925 13.630 1.00 94.69 165 PRO A C 1
ATOM 1242 O O . PRO A 1 165 ? -8.134 6.715 13.753 1.00 94.69 165 PRO A O 1
ATOM 1245 N N . ALA A 1 166 ? -6.183 5.896 14.491 1.00 94.12 166 ALA A N 1
ATOM 1246 C CA . ALA A 1 166 ? -6.118 6.798 15.646 1.00 94.12 166 ALA A CA 1
ATOM 1247 C C . ALA A 1 166 ? -6.114 8.279 15.242 1.00 94.12 166 ALA A C 1
ATOM 1249 O O . ALA A 1 166 ? -6.801 9.104 15.846 1.00 94.12 166 ALA A O 1
ATOM 1250 N N . ALA A 1 167 ? -5.389 8.620 14.177 1.00 93.44 167 ALA A N 1
ATOM 1251 C CA . ALA A 1 167 ? -5.345 9.986 13.677 1.00 93.44 167 ALA A CA 1
ATOM 1252 C C . ALA A 1 167 ? -6.663 10.451 13.056 1.00 93.44 167 ALA A C 1
ATOM 1254 O O . ALA A 1 167 ? -7.053 11.605 13.231 1.00 93.44 167 ALA A O 1
ATOM 1255 N N . ALA A 1 168 ? -7.351 9.559 12.347 1.00 91.56 168 ALA A N 1
ATOM 1256 C CA . ALA A 1 168 ? -8.611 9.870 11.688 1.00 91.56 168 ALA A CA 1
ATOM 1257 C C . ALA A 1 168 ? -9.813 9.862 12.650 1.00 91.56 168 ALA A C 1
ATOM 1259 O O . ALA A 1 168 ? -10.717 10.674 12.489 1.00 91.56 168 ALA A O 1
ATOM 1260 N N . VAL A 1 169 ? -9.832 8.955 13.632 1.00 91.50 169 VAL A N 1
ATOM 1261 C CA . VAL A 1 169 ? -10.962 8.756 14.557 1.00 91.50 169 VAL A CA 1
ATOM 1262 C C . VAL A 1 169 ? -10.849 9.654 15.786 1.00 91.50 169 VAL A C 1
ATOM 1264 O O . VAL A 1 169 ? -11.817 10.311 16.145 1.00 91.50 169 VAL A O 1
ATOM 1267 N N . GLU A 1 170 ? -9.684 9.684 16.435 1.00 91.56 170 GLU A N 1
ATOM 1268 C CA . GLU A 1 170 ? -9.472 10.429 17.687 1.00 91.56 170 GLU A CA 1
ATOM 1269 C C . GLU A 1 170 ? -8.769 11.775 17.450 1.00 91.56 170 GLU A C 1
ATOM 1271 O O . GLU A 1 170 ? -8.594 12.574 18.368 1.00 91.56 170 GLU A O 1
ATOM 1276 N N . GLY A 1 171 ? -8.338 12.053 16.216 1.00 89.81 171 GLY A N 1
ATOM 1277 C CA . GLY A 1 171 ? -7.674 13.307 15.884 1.00 89.81 171 GLY A CA 1
ATOM 1278 C C . GLY A 1 171 ? -6.244 13.428 16.425 1.00 89.81 171 GLY A C 1
ATOM 1279 O O . GLY A 1 171 ? -5.698 14.532 16.417 1.00 89.81 171 GLY A O 1
ATOM 1280 N N . VAL A 1 172 ? -5.630 12.333 16.876 1.00 92.94 172 VAL A N 1
ATOM 1281 C CA . VAL A 1 172 ? -4.254 12.311 17.400 1.00 92.94 172 VAL A CA 1
ATOM 1282 C C . VAL A 1 172 ? -3.240 12.402 16.243 1.00 92.94 172 VAL A C 1
ATOM 1284 O O . VAL A 1 172 ? -3.548 12.071 15.105 1.00 92.94 172 VAL A O 1
ATOM 1287 N N . SER A 1 173 ? -2.012 12.877 16.470 1.00 91.94 173 SER A N 1
ATOM 1288 C CA . SER A 1 173 ? -1.006 12.991 15.395 1.00 91.94 173 SER A CA 1
ATOM 1289 C C . SER A 1 173 ? 0.394 12.558 15.826 1.00 91.94 173 SER A C 1
ATOM 1291 O O . SER A 1 173 ? 0.702 12.527 17.018 1.00 91.94 173 SER A O 1
ATOM 1293 N N . GLY A 1 174 ? 1.250 12.249 14.847 1.00 91.19 174 GLY A N 1
ATOM 1294 C CA . GLY A 1 174 ? 2.659 11.922 15.070 1.00 91.19 174 GLY A CA 1
ATOM 1295 C C . GLY A 1 174 ? 2.853 10.702 15.974 1.00 91.19 174 GLY A C 1
ATOM 1296 O O . GLY A 1 174 ? 2.149 9.702 15.840 1.00 91.19 174 GLY A O 1
ATOM 1297 N N . MET A 1 175 ? 3.805 10.788 16.908 1.00 92.75 175 MET A N 1
ATOM 1298 C CA . MET A 1 175 ? 4.120 9.676 17.814 1.00 92.75 175 MET A CA 1
ATOM 1299 C C . MET A 1 175 ? 2.977 9.355 18.784 1.00 92.75 175 MET A C 1
ATOM 1301 O O . MET A 1 175 ? 2.752 8.192 19.094 1.00 92.75 175 MET A O 1
ATOM 1305 N N . ALA A 1 176 ? 2.187 10.356 19.185 1.00 94.62 176 ALA A N 1
ATOM 1306 C CA . ALA A 1 176 ? 1.052 10.135 20.076 1.00 94.62 176 ALA A CA 1
ATOM 1307 C C . ALA A 1 176 ? 0.004 9.192 19.454 1.00 94.62 176 ALA A C 1
ATOM 1309 O O . ALA A 1 176 ? -0.589 8.381 20.162 1.00 94.62 176 ALA A O 1
ATOM 1310 N N . ALA A 1 177 ? -0.189 9.238 18.129 1.00 94.44 177 ALA A N 1
ATOM 1311 C CA . ALA A 1 177 ? -1.098 8.324 17.433 1.00 94.44 177 ALA A CA 1
ATOM 1312 C C . ALA A 1 177 ? -0.560 6.883 17.433 1.00 94.44 177 ALA A C 1
ATOM 1314 O O . ALA A 1 177 ? -1.324 5.928 17.575 1.00 94.44 177 ALA A O 1
ATOM 1315 N N . VAL A 1 178 ? 0.764 6.726 17.326 1.00 93.75 178 VAL A N 1
ATOM 1316 C CA . VAL A 1 178 ? 1.445 5.427 17.417 1.00 93.75 178 VAL A CA 1
ATOM 1317 C C . VAL A 1 178 ? 1.337 4.855 18.828 1.00 93.75 178 VAL A C 1
ATOM 1319 O O . VAL A 1 178 ? 0.983 3.688 18.983 1.00 93.75 178 VAL A O 1
ATOM 1322 N N . ASP A 1 179 ? 1.594 5.664 19.855 1.00 95.38 179 ASP A N 1
ATOM 1323 C CA . ASP A 1 179 ? 1.498 5.234 21.251 1.00 95.38 179 ASP A CA 1
ATOM 1324 C C . ASP A 1 179 ? 0.063 4.847 21.617 1.00 95.38 179 ASP A C 1
ATOM 1326 O O . ASP A 1 179 ? -0.160 3.801 22.234 1.00 95.38 179 ASP A O 1
ATOM 1330 N N . ARG A 1 180 ? -0.920 5.630 21.155 1.00 95.81 180 ARG A N 1
ATOM 1331 C CA . ARG A 1 180 ? -2.344 5.326 21.324 1.00 95.81 180 ARG A CA 1
ATOM 1332 C C . ARG A 1 180 ? -2.734 4.015 20.647 1.00 95.81 180 ARG A C 1
ATOM 1334 O O . ARG A 1 180 ? -3.342 3.157 21.283 1.00 95.81 180 ARG A O 1
ATOM 1341 N N . SER A 1 181 ? -2.338 3.833 19.388 1.00 95.31 181 SER A N 1
ATOM 1342 C CA . SER A 1 181 ? -2.553 2.585 18.650 1.00 95.31 181 SER A CA 1
ATOM 1343 C C . SER A 1 181 ? -1.927 1.387 19.369 1.00 95.31 181 SER A C 1
ATOM 1345 O O . SER A 1 181 ? -2.588 0.374 19.596 1.00 95.31 181 SER A O 1
ATOM 1347 N N . ARG A 1 182 ? -0.673 1.515 19.816 1.00 95.00 182 ARG A N 1
ATOM 1348 C CA . ARG A 1 182 ? 0.045 0.461 20.542 1.00 95.00 182 ARG A CA 1
ATOM 1349 C C . ARG A 1 182 ? -0.637 0.091 21.854 1.00 95.00 182 ARG A C 1
ATOM 1351 O O . ARG A 1 182 ? -0.638 -1.093 22.201 1.00 95.00 182 ARG A O 1
ATOM 1358 N N . ALA A 1 183 ? -1.141 1.075 22.599 1.00 95.44 183 ALA A N 1
ATOM 1359 C CA . ALA A 1 183 ? -1.842 0.853 23.860 1.00 95.44 183 ALA A CA 1
ATOM 1360 C C . ALA A 1 183 ? -3.133 0.055 23.635 1.00 95.44 183 ALA A C 1
ATOM 1362 O O . ALA A 1 183 ? -3.324 -0.978 24.276 1.00 95.44 183 ALA A O 1
ATOM 1363 N N . LEU A 1 184 ? -3.943 0.475 22.659 1.00 94.88 184 LEU A N 1
ATOM 1364 C CA . LEU A 1 184 ? -5.206 -0.172 22.301 1.00 94.88 184 LEU A CA 1
ATOM 1365 C C . LEU A 1 184 ? -5.017 -1.580 21.737 1.00 94.88 184 LEU A C 1
ATOM 1367 O O . LEU A 1 184 ? -5.646 -2.535 22.187 1.00 94.88 184 LEU A O 1
ATOM 1371 N N . LEU A 1 185 ? -4.133 -1.732 20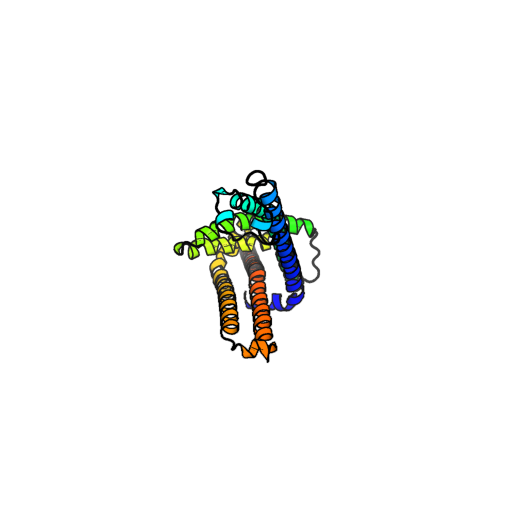.751 1.00 95.00 185 LEU A N 1
ATOM 1372 C CA . LEU A 1 185 ? -3.989 -2.994 20.031 1.00 95.00 185 LEU A CA 1
ATOM 1373 C C . LEU A 1 185 ? -3.247 -4.059 20.842 1.00 95.00 185 LEU A C 1
ATOM 1375 O O . LEU A 1 185 ? -3.318 -5.232 20.479 1.00 95.00 185 LEU A O 1
ATOM 1379 N N . ARG A 1 186 ? -2.575 -3.701 21.951 1.00 93.88 186 ARG A N 1
ATOM 1380 C CA . ARG A 1 186 ? -1.743 -4.615 22.757 1.00 93.88 186 ARG A CA 1
ATOM 1381 C C . ARG A 1 186 ? -2.442 -5.914 23.140 1.00 93.88 186 ARG A C 1
ATOM 1383 O O . ARG A 1 186 ? -1.808 -6.966 23.085 1.00 93.88 186 ARG A O 1
ATOM 1390 N N . SER A 1 187 ? -3.713 -5.839 23.521 1.00 92.31 187 SER A N 1
ATOM 1391 C CA . SER A 1 187 ? -4.507 -6.992 23.956 1.00 92.31 187 SER A CA 1
ATOM 1392 C C . SER A 1 187 ? -4.961 -7.881 22.793 1.00 92.31 187 SER A C 1
ATOM 1394 O O . SER A 1 187 ? -5.089 -9.091 22.966 1.00 92.31 187 SER A O 1
ATOM 1396 N N . ILE A 1 188 ? -5.147 -7.310 21.598 1.00 93.62 188 ILE A N 1
ATOM 1397 C CA . ILE A 1 188 ? -5.698 -8.007 20.427 1.00 93.62 188 ILE A CA 1
ATOM 1398 C C . ILE A 1 188 ? -4.672 -8.277 19.314 1.00 93.62 188 ILE A C 1
ATOM 1400 O O . ILE A 1 188 ? -5.038 -8.821 18.273 1.00 93.62 188 ILE A O 1
ATOM 1404 N N . ARG A 1 189 ? -3.382 -7.957 19.508 1.00 91.00 189 ARG A N 1
ATOM 1405 C CA . ARG A 1 189 ? -2.346 -8.045 18.451 1.00 91.00 189 ARG A CA 1
ATOM 1406 C C . ARG A 1 189 ? -2.328 -9.381 17.723 1.00 91.00 189 ARG A C 1
ATOM 1408 O O . ARG A 1 189 ? -2.275 -9.411 16.500 1.00 91.00 189 ARG A O 1
ATOM 1415 N N . TRP A 1 190 ? -2.383 -10.490 18.456 1.00 89.44 190 TRP A N 1
ATOM 1416 C CA . TRP A 1 190 ? -2.344 -11.824 17.852 1.00 89.44 190 TRP A CA 1
ATOM 1417 C C . TRP A 1 190 ? -3.631 -12.170 17.101 1.00 89.44 190 TRP A C 1
ATOM 1419 O O . TRP A 1 190 ? -3.576 -12.843 16.074 1.00 89.44 190 TRP A O 1
ATOM 1429 N N . GLN A 1 191 ? -4.772 -11.653 17.561 1.00 92.25 191 GLN A N 1
ATOM 1430 C CA . GLN A 1 191 ? -6.050 -11.801 16.864 1.00 92.25 191 GLN A CA 1
ATOM 1431 C C . GLN A 1 191 ? -6.076 -10.998 15.557 1.00 92.25 191 GLN 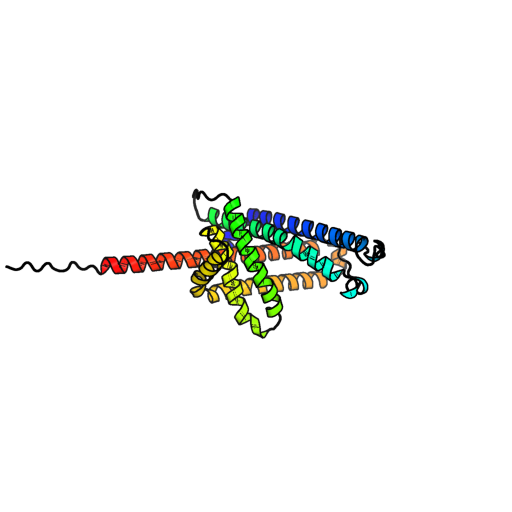A C 1
ATOM 1433 O O . GLN A 1 191 ? -6.712 -11.430 14.603 1.00 92.25 191 GLN A O 1
ATOM 1438 N N . LEU A 1 192 ? -5.350 -9.876 15.494 1.00 92.69 192 LEU A N 1
ATOM 1439 C CA . LEU A 1 192 ? -5.151 -9.068 14.287 1.00 92.69 192 LEU A CA 1
ATOM 1440 C C . LEU A 1 192 ? -4.079 -9.651 13.347 1.00 92.69 192 LEU A C 1
ATOM 1442 O O . LEU A 1 192 ? -4.215 -9.597 12.124 1.00 92.69 192 LEU A O 1
ATOM 1446 N N . ALA A 1 193 ? -3.021 -10.245 13.900 1.00 91.69 193 ALA A N 1
ATOM 1447 C CA . ALA A 1 193 ? -1.910 -10.796 13.131 1.00 91.69 193 ALA A CA 1
ATOM 1448 C C . ALA A 1 193 ? -2.350 -11.916 12.182 1.00 91.69 193 ALA A C 1
ATOM 1450 O O . ALA A 1 193 ? -1.937 -11.938 11.024 1.00 91.69 193 ALA A O 1
ATOM 1451 N N . ILE A 1 194 ? -3.212 -12.824 12.649 1.00 93.31 194 ILE A N 1
ATOM 1452 C CA . ILE A 1 194 ? -3.702 -13.961 11.858 1.00 93.31 194 ILE A CA 1
ATOM 1453 C C . ILE A 1 194 ? -4.439 -13.507 10.583 1.00 93.31 194 ILE A C 1
ATOM 1455 O O . ILE A 1 194 ? -4.016 -13.914 9.497 1.00 93.31 194 ILE A O 1
ATOM 1459 N N . PRO A 1 195 ? -5.496 -12.669 10.641 1.00 94.31 195 PRO A N 1
ATOM 1460 C CA . PRO A 1 195 ? -6.178 -12.208 9.437 1.00 94.31 195 PRO A CA 1
ATOM 1461 C C . PRO A 1 195 ? -5.269 -11.346 8.559 1.00 94.31 195 PRO A C 1
ATOM 1463 O O . PRO A 1 195 ? -5.343 -11.460 7.339 1.00 94.31 195 PRO A O 1
ATOM 1466 N N . PHE A 1 196 ? -4.369 -10.546 9.141 1.00 92.69 196 PHE A N 1
ATOM 1467 C CA . PHE A 1 196 ? -3.410 -9.763 8.363 1.00 92.69 196 PHE A CA 1
ATOM 1468 C C . PHE A 1 196 ? -2.485 -10.662 7.528 1.00 92.69 196 PHE A C 1
ATOM 1470 O O . PHE A 1 196 ? -2.433 -10.536 6.302 1.00 92.69 196 PHE A O 1
ATOM 1477 N N . VAL A 1 197 ? -1.805 -11.619 8.168 1.00 92.38 197 VAL A N 1
ATOM 1478 C CA . VAL A 1 197 ? -0.920 -12.581 7.491 1.00 92.38 197 VAL A CA 1
ATOM 1479 C C . VAL A 1 197 ? -1.708 -13.429 6.493 1.00 92.38 197 VAL A C 1
ATOM 1481 O O . VAL A 1 197 ? -1.242 -13.636 5.374 1.00 92.38 197 VAL A O 1
ATOM 1484 N N . GLY A 1 198 ? -2.919 -13.858 6.855 1.00 94.88 198 GLY A N 1
ATOM 1485 C CA . GLY A 1 198 ? -3.818 -14.598 5.973 1.00 94.88 198 GLY A CA 1
ATOM 1486 C C . GLY A 1 198 ? -4.144 -13.833 4.690 1.00 94.88 198 GLY A C 1
ATOM 1487 O O . GLY A 1 198 ? -4.021 -14.391 3.603 1.00 94.88 198 GLY A O 1
ATOM 1488 N N . LEU A 1 199 ? -4.477 -12.542 4.784 1.00 94.88 199 LEU A N 1
ATOM 1489 C CA . LEU A 1 199 ? -4.733 -11.699 3.612 1.00 94.88 199 LEU A CA 1
ATOM 1490 C C . LEU A 1 199 ? -3.467 -11.471 2.774 1.00 94.88 199 LEU A C 1
ATOM 1492 O O . LEU A 1 199 ? -3.533 -11.491 1.544 1.00 94.88 199 LEU A O 1
ATOM 1496 N N . VAL A 1 200 ? -2.305 -11.279 3.412 1.00 91.94 200 VAL A N 1
ATOM 1497 C CA . VAL A 1 200 ? -1.016 -11.152 2.705 1.00 91.94 200 VAL A CA 1
ATOM 1498 C C . VAL A 1 200 ? -0.700 -12.428 1.928 1.00 91.94 200 VAL A C 1
ATOM 1500 O O . VAL A 1 200 ? -0.393 -12.355 0.736 1.00 91.94 200 VAL A O 1
ATOM 1503 N N . ALA A 1 201 ? -0.824 -13.592 2.568 1.00 94.25 201 ALA A N 1
ATOM 1504 C CA . ALA A 1 201 ? -0.621 -14.887 1.933 1.00 94.25 201 ALA A CA 1
ATOM 1505 C C . ALA A 1 201 ? -1.626 -15.117 0.796 1.00 94.25 201 ALA A C 1
ATOM 1507 O O . ALA A 1 201 ? -1.217 -15.462 -0.310 1.00 94.25 201 ALA A O 1
ATOM 1508 N N . ALA A 1 202 ? -2.915 -14.843 1.024 1.00 95.12 202 ALA A N 1
ATOM 1509 C CA . ALA A 1 202 ? -3.964 -14.976 0.015 1.00 95.12 202 ALA A CA 1
ATOM 1510 C C . ALA A 1 202 ? -3.668 -14.137 -1.234 1.00 95.12 202 ALA A C 1
ATOM 1512 O O . ALA A 1 202 ? -3.745 -14.646 -2.350 1.00 95.12 202 ALA A O 1
ATOM 1513 N N . ARG A 1 203 ? -3.243 -12.879 -1.063 1.00 94.62 203 ARG A N 1
ATOM 1514 C CA . ARG A 1 203 ? -2.856 -12.009 -2.181 1.00 94.62 203 ARG A CA 1
ATOM 1515 C C . ARG A 1 203 ? -1.668 -12.572 -2.963 1.00 94.62 203 ARG A C 1
ATOM 1517 O O . ARG A 1 203 ? -1.677 -12.551 -4.189 1.00 94.62 203 ARG A O 1
ATOM 1524 N N . ARG A 1 204 ? -0.639 -13.078 -2.275 1.00 93.69 204 ARG A N 1
ATOM 1525 C CA . ARG A 1 204 ? 0.546 -13.667 -2.928 1.00 93.69 204 ARG A CA 1
ATOM 1526 C C . ARG A 1 204 ? 0.206 -14.948 -3.683 1.00 93.69 204 ARG A C 1
ATOM 1528 O O . ARG A 1 204 ? 0.641 -15.104 -4.820 1.00 93.69 204 ARG A O 1
ATOM 1535 N N . LEU A 1 205 ? -0.594 -15.823 -3.078 1.00 96.44 205 LEU A N 1
ATOM 1536 C CA . LEU A 1 205 ? -1.078 -17.049 -3.711 1.00 96.44 205 LEU A CA 1
ATOM 1537 C C . LEU A 1 205 ? -1.931 -16.743 -4.940 1.00 96.44 205 LEU A C 1
ATOM 1539 O O . LEU A 1 205 ? -1.775 -17.400 -5.962 1.00 96.44 205 LEU A O 1
ATOM 1543 N N . LEU A 1 206 ? -2.779 -15.720 -4.871 1.00 96.50 206 LEU A N 1
ATOM 1544 C CA . LEU A 1 206 ? -3.595 -15.292 -5.998 1.00 96.50 206 LEU A CA 1
ATOM 1545 C C . LEU A 1 206 ? -2.753 -14.771 -7.167 1.00 96.50 206 LEU A C 1
ATOM 1547 O O . LEU A 1 206 ? -2.997 -15.149 -8.309 1.00 96.50 206 LEU A O 1
ATOM 1551 N N . GLU A 1 207 ? -1.739 -13.948 -6.898 1.00 94.50 207 GLU A N 1
ATOM 1552 C CA . GLU A 1 207 ? -0.814 -13.481 -7.935 1.00 94.50 207 GLU A CA 1
ATOM 1553 C C . GLU A 1 207 ? -0.023 -14.641 -8.560 1.00 94.50 207 GLU A C 1
ATOM 1555 O O . GLU A 1 207 ? 0.098 -14.715 -9.785 1.00 94.50 207 GLU A O 1
ATOM 1560 N N . ALA A 1 208 ? 0.447 -15.590 -7.744 1.00 95.62 208 ALA A N 1
ATOM 1561 C CA . ALA A 1 208 ? 1.129 -16.790 -8.222 1.00 95.62 208 ALA A CA 1
ATOM 1562 C C . ALA A 1 208 ? 0.203 -17.677 -9.069 1.00 95.62 208 ALA A C 1
ATOM 1564 O O . ALA A 1 208 ? 0.595 -18.120 -10.149 1.00 95.62 208 ALA A O 1
ATOM 1565 N N . ALA A 1 209 ? -1.037 -17.892 -8.625 1.00 97.12 209 ALA A N 1
ATOM 1566 C CA . ALA A 1 209 ? -2.039 -18.660 -9.354 1.00 97.12 209 ALA A CA 1
ATOM 1567 C C . ALA A 1 209 ? -2.388 -17.986 -10.684 1.00 97.12 209 ALA A C 1
ATOM 1569 O O . ALA A 1 209 ? -2.345 -18.638 -11.723 1.00 97.12 209 ALA A O 1
ATOM 1570 N N . LYS A 1 210 ? -2.646 -16.672 -10.680 1.00 95.94 210 LYS A N 1
ATOM 1571 C CA . LYS A 1 210 ? -2.897 -15.880 -11.892 1.00 95.94 210 LYS A CA 1
ATOM 1572 C C . LYS A 1 210 ? -1.737 -16.001 -12.880 1.00 95.94 210 LYS A C 1
ATOM 1574 O O . LYS A 1 210 ? -1.964 -16.314 -14.043 1.00 95.94 210 LYS A O 1
ATOM 1579 N N . SER A 1 211 ? -0.499 -15.800 -12.423 1.00 95.38 211 SER A N 1
ATOM 1580 C CA . SER A 1 211 ? 0.687 -15.922 -13.279 1.00 95.38 211 SER A CA 1
ATOM 1581 C C . SER A 1 211 ? 0.856 -17.339 -13.823 1.00 95.38 211 SER A C 1
ATOM 1583 O O . SER A 1 211 ? 1.132 -17.498 -15.007 1.00 95.38 211 SER A O 1
ATOM 1585 N N . THR A 1 212 ? 0.645 -18.361 -12.992 1.00 97.31 212 THR A N 1
ATOM 1586 C CA . THR A 1 212 ? 0.738 -19.768 -13.405 1.00 97.31 212 THR A CA 1
ATOM 1587 C C . THR A 1 212 ? -0.320 -20.107 -14.447 1.00 97.31 212 THR A C 1
ATOM 1589 O O . THR A 1 212 ? 0.004 -20.715 -15.459 1.00 97.31 212 THR A O 1
ATOM 1592 N N . LEU A 1 213 ? -1.568 -19.677 -14.237 1.00 96.62 213 LEU A N 1
ATOM 1593 C CA . LEU A 1 213 ? -2.666 -19.904 -15.173 1.00 96.62 213 LEU A CA 1
ATOM 1594 C C . LEU A 1 213 ? -2.393 -19.249 -16.524 1.00 96.62 213 LEU A C 1
ATOM 1596 O O . LEU A 1 213 ? -2.531 -19.915 -17.540 1.00 96.62 213 LEU A O 1
ATOM 1600 N N . VAL A 1 214 ? -1.971 -17.982 -16.539 1.00 94.81 214 VAL A N 1
ATOM 1601 C CA . VAL A 1 214 ? -1.623 -17.272 -17.779 1.00 94.81 214 VAL A CA 1
ATOM 1602 C C . VAL A 1 214 ? -0.453 -17.977 -18.475 1.00 94.81 214 VAL A C 1
ATOM 1604 O O . VAL A 1 214 ? -0.553 -18.320 -19.643 1.00 94.81 214 VAL A O 1
ATOM 1607 N N . ASN A 1 215 ? 0.623 -18.303 -17.758 1.00 95.12 215 ASN A N 1
ATOM 1608 C CA . ASN A 1 215 ? 1.798 -18.938 -18.364 1.00 95.12 215 ASN A CA 1
ATOM 1609 C C . ASN A 1 215 ? 1.546 -20.376 -18.851 1.00 95.12 215 ASN A C 1
ATOM 1611 O O . ASN A 1 215 ? 2.230 -20.840 -19.759 1.00 95.12 215 ASN A O 1
ATOM 1615 N N . ALA A 1 216 ? 0.589 -21.089 -18.255 1.00 97.25 216 ALA A N 1
ATOM 1616 C CA . ALA A 1 216 ? 0.228 -22.448 -18.647 1.00 97.25 216 ALA A CA 1
ATOM 1617 C C . ALA A 1 216 ? -0.769 -22.502 -19.821 1.00 97.25 216 ALA A C 1
ATOM 1619 O O . ALA A 1 216 ? -1.054 -23.593 -20.322 1.00 97.25 216 ALA A O 1
ATOM 1620 N N . MET A 1 217 ? -1.326 -21.366 -20.262 1.00 96.38 217 MET A N 1
ATOM 1621 C CA . MET A 1 217 ? -2.292 -21.351 -21.361 1.00 96.38 217 MET A CA 1
ATOM 1622 C C . MET A 1 217 ? -1.631 -21.708 -22.702 1.00 96.38 217 MET A C 1
ATOM 1624 O O . MET A 1 217 ? -0.628 -21.100 -23.080 1.00 96.38 217 MET A O 1
ATOM 1628 N N . PRO A 1 218 ? -2.215 -22.644 -23.477 1.00 97.31 218 PRO A N 1
ATOM 1629 C CA . PRO A 1 218 ? -1.767 -22.925 -24.835 1.00 97.31 218 PRO A CA 1
ATOM 1630 C C . PRO A 1 218 ? -1.783 -21.668 -25.724 1.00 97.31 218 PRO A C 1
ATOM 1632 O O . PRO A 1 218 ? -2.760 -20.916 -25.672 1.00 97.31 218 PRO A O 1
ATOM 1635 N N . PRO A 1 219 ? -0.797 -21.482 -26.627 1.00 96.19 219 PRO A N 1
ATOM 1636 C CA . PRO A 1 219 ? -0.724 -20.314 -27.511 1.00 96.19 219 PRO A CA 1
ATOM 1637 C C . PRO A 1 219 ? -2.003 -20.039 -28.315 1.00 96.19 219 PRO A C 1
ATOM 1639 O O . PRO A 1 219 ? -2.360 -18.882 -28.518 1.00 96.19 219 PRO A O 1
ATOM 1642 N N . ARG A 1 220 ? -2.741 -21.091 -28.704 1.00 96.31 220 ARG A N 1
ATOM 1643 C CA . ARG A 1 220 ? -4.029 -20.969 -29.411 1.00 96.31 220 ARG A CA 1
ATOM 1644 C C . ARG A 1 220 ? -5.059 -20.114 -28.666 1.00 96.31 220 ARG A C 1
ATOM 1646 O O . ARG A 1 220 ? -5.819 -19.405 -29.307 1.00 96.31 220 ARG A O 1
ATOM 1653 N N . PHE A 1 221 ? -5.066 -20.109 -27.329 1.00 94.94 221 PHE A N 1
ATOM 1654 C CA . PHE A 1 221 ? -6.010 -19.283 -26.565 1.00 94.94 221 PHE A CA 1
ATOM 1655 C C . PHE A 1 221 ? -5.712 -17.788 -26.677 1.00 94.94 221 PHE A C 1
ATOM 1657 O O . PHE A 1 221 ? -6.623 -16.983 -26.564 1.00 94.94 221 PHE A O 1
ATOM 1664 N N . TYR A 1 222 ? -4.476 -17.394 -26.972 1.00 93.19 222 TYR A N 1
ATOM 1665 C CA . TYR A 1 222 ? -4.156 -15.988 -27.228 1.00 93.19 222 TYR A CA 1
ATOM 1666 C C . TYR A 1 222 ? -4.529 -15.534 -28.639 1.00 93.19 222 TYR A C 1
ATOM 1668 O O . TYR A 1 222 ? -4.650 -14.337 -28.876 1.00 93.19 222 TYR A O 1
ATOM 1676 N N . GLN A 1 223 ? -4.679 -16.477 -29.570 1.00 95.44 223 GLN A N 1
ATOM 1677 C CA . GLN A 1 223 ? -4.908 -16.192 -30.986 1.00 95.44 223 GLN A CA 1
ATOM 1678 C C . GLN A 1 223 ? -6.381 -16.339 -31.372 1.00 95.44 223 GLN A C 1
ATOM 1680 O O . GLN A 1 223 ? -6.904 -15.512 -32.110 1.00 95.44 223 GLN A O 1
ATOM 1685 N N . GLU A 1 224 ? -7.043 -17.379 -30.866 1.00 97.12 224 GLU A N 1
ATOM 1686 C CA . GLU A 1 224 ? -8.387 -17.780 -31.295 1.00 97.12 224 GLU A CA 1
ATOM 1687 C C . GLU A 1 224 ? -9.470 -17.472 -30.250 1.00 97.12 224 GLU A C 1
ATOM 1689 O O . GLU A 1 224 ? -10.627 -17.308 -30.617 1.00 97.12 224 GLU A O 1
ATOM 1694 N N . LEU A 1 225 ? -9.114 -17.412 -28.959 1.00 95.75 225 LEU A N 1
ATOM 1695 C CA . LEU A 1 225 ? -10.057 -17.293 -27.832 1.00 95.75 225 LEU A CA 1
ATOM 1696 C C . LEU A 1 225 ? -9.532 -16.330 -26.759 1.00 95.75 225 LEU A C 1
ATOM 1698 O O . LEU A 1 225 ? -9.347 -16.707 -25.595 1.00 95.75 225 LEU A O 1
ATOM 1702 N N . ILE A 1 226 ? -9.254 -15.087 -27.160 1.00 94.62 226 ILE A N 1
ATOM 1703 C CA . ILE A 1 226 ? -8.637 -14.060 -26.305 1.00 94.62 226 ILE A CA 1
ATOM 1704 C C . ILE A 1 226 ? -9.466 -13.734 -25.050 1.00 94.62 226 ILE A C 1
ATOM 1706 O O . ILE A 1 226 ? -8.938 -13.228 -24.057 1.00 94.62 226 ILE A O 1
ATOM 1710 N N . GLU A 1 227 ? -10.753 -14.072 -25.050 1.00 96.12 227 GLU A N 1
ATOM 1711 C CA . GLU A 1 227 ? -11.661 -13.902 -23.923 1.00 96.12 227 GLU A CA 1
ATOM 1712 C C . GLU A 1 227 ? -11.197 -14.695 -22.696 1.00 96.12 227 GLU A C 1
ATOM 1714 O O . GLU A 1 227 ? -11.314 -14.206 -21.576 1.00 96.12 227 GLU A O 1
ATOM 1719 N N . ILE A 1 228 ? -10.621 -15.889 -22.878 1.00 94.75 228 ILE A N 1
ATOM 1720 C CA . ILE A 1 228 ? -10.176 -16.745 -21.767 1.00 94.75 228 ILE A CA 1
ATOM 1721 C C . ILE A 1 228 ? -9.019 -16.103 -20.976 1.00 94.75 228 ILE A C 1
ATOM 1723 O O . ILE A 1 228 ? -9.178 -15.895 -19.766 1.00 94.75 228 ILE A O 1
ATOM 1727 N N . PRO A 1 229 ? -7.864 -15.754 -21.588 1.00 92.62 229 PRO A N 1
ATOM 1728 C CA . PRO A 1 229 ? -6.786 -15.077 -20.871 1.00 92.62 229 PRO A CA 1
ATOM 1729 C C . PRO A 1 229 ? -7.230 -13.722 -20.317 1.00 92.62 229 PRO A C 1
ATOM 1731 O O . PRO A 1 229 ? -6.810 -13.354 -19.218 1.00 92.62 229 PRO A O 1
ATOM 1734 N N . LEU A 1 230 ? -8.117 -13.008 -21.020 1.00 92.75 230 LEU A N 1
ATOM 1735 C CA . LEU A 1 230 ? -8.674 -11.751 -20.530 1.00 92.75 230 LEU A CA 1
ATOM 1736 C C . LEU A 1 230 ? -9.496 -11.955 -19.251 1.00 92.75 230 LEU A C 1
ATOM 1738 O O . LEU A 1 230 ? -9.283 -11.234 -18.281 1.00 92.75 230 LEU A O 1
ATOM 1742 N N . VAL A 1 231 ? -10.383 -12.953 -19.203 1.00 96.50 231 VAL A N 1
ATOM 1743 C CA . VAL A 1 231 ? -11.185 -13.275 -18.011 1.00 96.50 231 VAL A CA 1
ATOM 1744 C C . VAL A 1 231 ? -10.295 -13.678 -16.838 1.00 96.50 231 VAL A C 1
ATOM 1746 O O . VAL A 1 231 ? -10.527 -13.217 -15.723 1.00 96.50 231 VAL A O 1
ATOM 1749 N N . VAL A 1 232 ? -9.247 -14.476 -17.062 1.00 95.06 232 VAL A N 1
ATOM 1750 C CA . VAL A 1 232 ? -8.303 -14.846 -15.991 1.00 95.06 232 VAL A CA 1
ATOM 1751 C C . VAL A 1 232 ? -7.542 -13.625 -15.477 1.00 95.06 232 VAL A C 1
ATOM 1753 O O . VAL A 1 232 ? -7.400 -13.450 -14.264 1.00 95.06 232 VAL A O 1
ATOM 1756 N N . LEU A 1 233 ? -7.085 -12.749 -16.373 1.00 93.31 233 LEU A N 1
ATOM 1757 C CA . LEU A 1 233 ? -6.341 -11.551 -16.000 1.00 93.31 233 LEU A CA 1
ATOM 1758 C C . LEU A 1 233 ? -7.225 -10.533 -15.273 1.00 93.31 233 LEU A C 1
ATOM 1760 O O . LEU A 1 233 ? -6.846 -10.051 -14.204 1.00 93.31 233 LEU A O 1
ATOM 1764 N N . VAL A 1 234 ? -8.407 -10.233 -15.812 1.00 94.06 234 VAL A N 1
ATOM 1765 C CA . VAL A 1 234 ? -9.370 -9.298 -15.217 1.00 94.06 234 VAL A CA 1
ATOM 1766 C C . VAL A 1 234 ? -9.918 -9.867 -13.914 1.00 94.06 234 VAL A C 1
ATOM 1768 O O . VAL A 1 234 ? -9.842 -9.196 -12.890 1.00 94.06 234 VAL A O 1
ATOM 1771 N N . GLY A 1 235 ? -10.392 -11.114 -13.908 1.00 96.06 235 GLY A N 1
ATOM 1772 C CA . GLY A 1 235 ? -10.933 -11.772 -12.718 1.00 96.06 235 GLY A CA 1
ATOM 1773 C C . GLY A 1 235 ? -9.901 -11.896 -11.598 1.00 96.06 235 GLY A C 1
ATOM 1774 O O . GLY A 1 235 ? -10.180 -11.532 -10.457 1.00 96.06 235 GLY A O 1
ATOM 1775 N N . GLY A 1 236 ? -8.675 -12.316 -11.927 1.00 94.88 236 GLY A N 1
ATOM 1776 C CA . GLY A 1 236 ? -7.568 -12.360 -10.971 1.00 94.88 236 GLY A CA 1
ATOM 1777 C C . GLY A 1 236 ? -7.209 -10.975 -10.428 1.00 94.88 236 GLY A C 1
ATOM 1778 O O . GLY A 1 236 ? -6.973 -10.827 -9.233 1.00 94.88 236 GLY A O 1
ATOM 1779 N N . THR A 1 237 ? -7.226 -9.942 -11.275 1.00 92.62 237 THR A N 1
ATOM 1780 C CA . THR A 1 237 ? -6.961 -8.557 -10.850 1.00 92.62 237 THR A CA 1
ATOM 1781 C C . THR A 1 237 ? -8.063 -8.021 -9.941 1.00 92.62 237 THR A C 1
ATOM 1783 O O . THR A 1 237 ? -7.756 -7.460 -8.892 1.00 92.62 237 THR A O 1
ATOM 1786 N N . VAL A 1 238 ? -9.336 -8.237 -10.283 1.00 94.19 238 VAL A N 1
ATOM 1787 C CA . VAL A 1 238 ? -10.481 -7.857 -9.443 1.00 94.19 238 VAL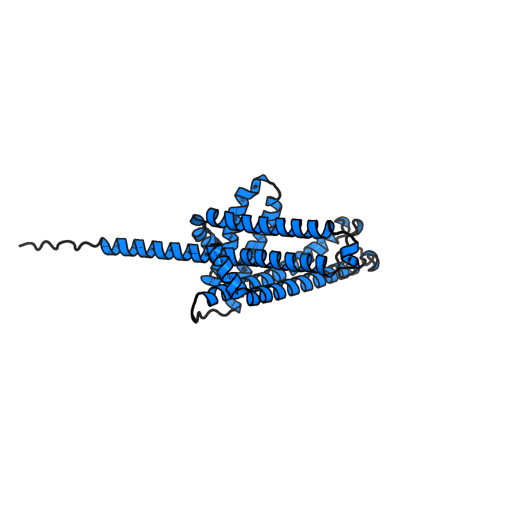 A CA 1
ATOM 1788 C C . VAL A 1 238 ? -10.382 -8.534 -8.079 1.00 94.19 238 VAL A C 1
ATOM 1790 O O . VAL A 1 238 ? -10.516 -7.868 -7.054 1.00 94.19 238 VAL A O 1
ATOM 1793 N N . LEU A 1 239 ? -10.073 -9.831 -8.040 1.00 95.75 239 LEU A N 1
ATOM 1794 C CA . LEU A 1 239 ? -9.930 -10.550 -6.778 1.00 95.75 239 LEU A CA 1
ATOM 1795 C C . LEU A 1 239 ? -8.729 -10.039 -5.958 1.00 95.75 239 LEU A C 1
ATOM 1797 O O . LEU A 1 239 ? -8.858 -9.849 -4.749 1.00 95.75 239 LEU A O 1
ATOM 1801 N N . SER A 1 240 ? -7.597 -9.722 -6.599 1.00 94.44 240 SER A N 1
ATOM 1802 C CA . SER A 1 240 ? -6.436 -9.111 -5.930 1.00 94.44 240 SER A CA 1
ATOM 1803 C C . SER A 1 240 ? -6.777 -7.744 -5.339 1.00 94.44 240 SER A C 1
ATOM 1805 O O . SER A 1 240 ? -6.331 -7.428 -4.234 1.00 94.44 240 SER A O 1
ATOM 1807 N N . LEU A 1 241 ? -7.589 -6.946 -6.040 1.00 92.94 241 LEU A N 1
ATOM 1808 C CA . LEU A 1 241 ? -8.077 -5.659 -5.548 1.00 92.94 241 LEU A CA 1
ATOM 1809 C C . LEU A 1 241 ? -9.008 -5.833 -4.344 1.00 92.94 241 LEU A C 1
ATOM 1811 O O . LEU A 1 241 ? -8.852 -5.111 -3.363 1.00 92.94 241 LEU A O 1
ATOM 1815 N N . LEU A 1 242 ? -9.921 -6.809 -4.365 1.00 95.38 242 LEU A N 1
ATOM 1816 C CA . LEU A 1 242 ? -10.796 -7.101 -3.222 1.00 95.38 242 LEU A CA 1
ATOM 1817 C C . LEU A 1 242 ? -9.991 -7.491 -1.978 1.00 95.38 242 LEU A C 1
ATOM 1819 O O . LEU A 1 242 ? -10.238 -6.962 -0.894 1.00 95.38 242 LEU A O 1
ATOM 1823 N N . VAL A 1 243 ? -8.987 -8.359 -2.131 1.00 96.12 243 VAL A N 1
ATOM 1824 C CA . VAL A 1 243 ? -8.093 -8.734 -1.024 1.00 96.12 243 VAL A CA 1
ATOM 1825 C C . VAL A 1 243 ? -7.308 -7.522 -0.522 1.00 96.12 243 VAL A C 1
ATOM 1827 O O . VAL A 1 243 ? -7.200 -7.333 0.687 1.00 96.12 243 VAL A O 1
ATOM 1830 N N . ALA A 1 244 ? -6.810 -6.664 -1.418 1.00 93.81 244 ALA A N 1
ATOM 1831 C CA . ALA A 1 244 ? -6.132 -5.429 -1.025 1.00 93.81 244 ALA A CA 1
ATOM 1832 C C . ALA A 1 244 ? -7.058 -4.489 -0.231 1.00 93.81 244 ALA A C 1
ATOM 1834 O O . ALA A 1 244 ? -6.647 -3.952 0.790 1.00 93.81 244 ALA A O 1
ATOM 1835 N N . ARG A 1 245 ? -8.331 -4.353 -0.620 1.00 95.94 245 ARG A N 1
ATOM 1836 C CA . ARG A 1 245 ? -9.303 -3.545 0.137 1.00 95.94 245 ARG A CA 1
ATOM 1837 C C . ARG A 1 245 ? -9.615 -4.120 1.512 1.00 95.94 245 ARG A C 1
ATOM 1839 O O . ARG A 1 245 ? -9.755 -3.358 2.463 1.00 95.94 245 ARG A O 1
ATOM 1846 N N . LEU A 1 246 ? -9.666 -5.445 1.649 1.00 96.69 246 LEU A N 1
ATOM 1847 C CA . LEU A 1 246 ? -9.774 -6.077 2.966 1.00 96.69 246 LEU A CA 1
ATOM 1848 C C . LEU A 1 246 ? -8.552 -5.761 3.841 1.00 96.69 246 LEU A C 1
ATOM 1850 O O . LEU A 1 246 ? -8.724 -5.511 5.030 1.00 96.69 246 LEU A O 1
ATOM 1854 N N . GLN A 1 247 ? -7.345 -5.730 3.262 1.00 94.81 247 GLN A N 1
ATOM 1855 C CA . GLN A 1 247 ? -6.127 -5.337 3.983 1.00 94.81 247 GLN A CA 1
ATOM 1856 C C . GLN A 1 247 ? -6.171 -3.879 4.442 1.00 94.81 247 GLN A C 1
ATOM 1858 O O . GLN A 1 247 ? -5.764 -3.602 5.563 1.00 94.81 247 GLN A O 1
ATOM 1863 N N . ASP A 1 248 ? -6.689 -2.971 3.613 1.00 93.69 248 ASP A N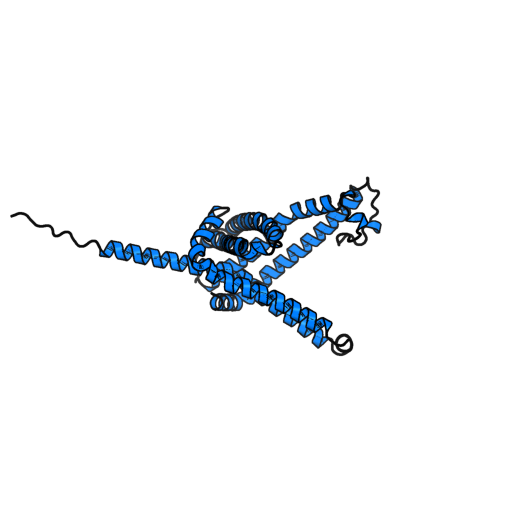 1
ATOM 1864 C CA . ASP A 1 248 ? -6.759 -1.542 3.940 1.00 93.69 248 ASP A CA 1
ATOM 1865 C C . ASP A 1 248 ? -7.794 -1.236 5.040 1.00 93.69 248 ASP A C 1
ATOM 1867 O O . ASP A 1 248 ? -7.590 -0.342 5.858 1.00 93.69 248 ASP A O 1
ATOM 1871 N N . VAL A 1 249 ? -8.905 -1.981 5.085 1.00 96.12 249 VAL A N 1
ATOM 1872 C CA . VAL A 1 249 ? -9.984 -1.790 6.078 1.00 96.12 249 VAL A CA 1
ATOM 1873 C C . VAL A 1 249 ? -9.670 -2.466 7.418 1.00 96.12 249 VAL A C 1
ATOM 1875 O O . VAL A 1 249 ? -10.155 -2.030 8.465 1.00 96.12 249 VAL A O 1
ATOM 1878 N N . LEU A 1 250 ? -8.848 -3.518 7.413 1.00 96.31 250 LEU A N 1
ATOM 1879 C CA . LEU A 1 250 ? -8.559 -4.321 8.601 1.00 96.31 250 LEU A CA 1
ATOM 1880 C C . LEU A 1 250 ? -8.010 -3.503 9.793 1.00 96.31 250 LEU A C 1
ATOM 1882 O O . LEU A 1 250 ? -8.548 -3.679 10.889 1.00 96.31 250 LEU A O 1
ATOM 1886 N N . PRO A 1 251 ? -7.024 -2.591 9.636 1.00 94.69 251 PRO A N 1
ATOM 1887 C CA . PRO A 1 251 ? -6.523 -1.784 10.750 1.00 94.69 251 PRO A CA 1
ATOM 1888 C C . PRO A 1 251 ? -7.605 -0.914 11.391 1.00 94.69 251 PRO A C 1
ATOM 1890 O O . PRO A 1 251 ? -7.657 -0.796 12.612 1.00 94.69 251 PRO A O 1
ATOM 1893 N N . PHE A 1 252 ? -8.508 -0.349 10.585 1.00 95.56 252 PHE A N 1
ATOM 1894 C CA . PHE A 1 252 ? -9.620 0.462 11.080 1.00 95.56 252 PHE A CA 1
ATOM 1895 C C . PHE A 1 252 ? -10.622 -0.368 11.894 1.00 95.56 252 PHE A C 1
ATOM 1897 O O . PHE A 1 252 ? -11.032 0.039 12.983 1.00 95.56 252 PHE A O 1
ATOM 1904 N N . VAL A 1 253 ? -10.991 -1.556 11.407 1.00 96.06 253 VAL A N 1
ATOM 1905 C CA . VAL A 1 253 ? -11.893 -2.461 12.140 1.00 96.06 253 VAL A CA 1
ATOM 1906 C C . VAL A 1 253 ? -11.259 -2.915 13.450 1.00 96.06 253 VAL A C 1
ATOM 1908 O O . VAL A 1 253 ? -11.912 -2.890 14.486 1.00 96.06 253 VAL A O 1
ATOM 1911 N N . ALA A 1 254 ? -9.982 -3.290 13.428 1.00 95.56 254 ALA A N 1
ATOM 1912 C CA . ALA A 1 254 ? -9.277 -3.709 14.633 1.00 95.56 254 ALA A CA 1
ATOM 1913 C C . ALA A 1 254 ? -9.196 -2.584 15.670 1.00 95.56 254 ALA A C 1
ATOM 1915 O O . ALA A 1 254 ? -9.426 -2.814 16.854 1.00 95.56 254 ALA A O 1
ATOM 1916 N N . TYR A 1 255 ? -8.916 -1.365 15.210 1.00 95.25 255 TYR A N 1
ATOM 1917 C CA . TYR A 1 255 ? -8.857 -0.184 16.058 1.00 95.25 255 TYR A CA 1
ATOM 1918 C C . TYR A 1 255 ? -10.209 0.132 16.710 1.00 95.25 255 TYR A C 1
ATOM 1920 O O . TYR A 1 255 ? -10.281 0.336 17.918 1.00 95.25 255 TYR A O 1
ATOM 1928 N N . THR A 1 256 ? -11.294 0.125 15.933 1.00 94.44 256 THR A N 1
ATOM 1929 C CA . THR A 1 256 ? -12.647 0.404 16.445 1.00 94.44 256 THR A CA 1
ATOM 1930 C C . THR A 1 256 ? -13.162 -0.692 17.381 1.00 94.44 256 THR A C 1
ATOM 1932 O O . THR A 1 256 ? -13.744 -0.373 18.417 1.00 94.44 256 THR A O 1
ATOM 1935 N N . GLU A 1 257 ? -12.894 -1.969 17.079 1.00 94.50 257 GLU A N 1
ATOM 1936 C CA . GLU A 1 257 ? -13.182 -3.087 17.988 1.00 94.50 257 GLU A CA 1
ATOM 1937 C C . GLU A 1 257 ? -12.404 -2.912 19.312 1.00 94.50 257 GLU A C 1
ATOM 1939 O O . GLU A 1 257 ? -13.009 -2.964 20.382 1.00 94.50 257 GLU A O 1
ATOM 1944 N N . ALA A 1 258 ? -11.101 -2.600 19.270 1.00 94.75 258 ALA A N 1
ATOM 1945 C CA . ALA A 1 258 ? -10.293 -2.358 20.473 1.00 94.75 258 ALA A CA 1
ATOM 1946 C C . ALA A 1 258 ? -10.794 -1.168 21.310 1.00 94.75 258 ALA A C 1
ATOM 1948 O O . ALA A 1 258 ? -10.934 -1.288 22.527 1.00 94.75 258 ALA A O 1
ATOM 1949 N N . ALA A 1 259 ? -11.102 -0.039 20.667 1.00 93.69 259 ALA A N 1
ATOM 1950 C CA . ALA A 1 259 ? -11.610 1.156 21.341 1.00 93.69 259 ALA A CA 1
ATOM 1951 C C . ALA A 1 259 ? -12.972 0.909 22.021 1.00 93.69 259 ALA A C 1
ATOM 1953 O O . ALA A 1 259 ? -13.228 1.398 23.124 1.00 93.69 259 ALA A O 1
ATOM 1954 N N . SER A 1 260 ? -13.839 0.102 21.397 1.00 92.44 260 SER A N 1
ATOM 1955 C CA . SER A 1 260 ? -15.124 -0.284 21.993 1.00 92.44 260 SER A CA 1
ATOM 1956 C C . SER A 1 260 ? -14.953 -1.139 23.254 1.00 92.44 260 SER A C 1
ATOM 1958 O O . SER A 1 260 ? -15.654 -0.921 24.242 1.00 92.44 260 SER A O 1
ATOM 1960 N N . LEU A 1 261 ? -13.974 -2.053 23.263 1.00 92.31 261 LEU A N 1
ATOM 1961 C CA . LEU A 1 261 ? -13.667 -2.892 24.424 1.00 92.31 261 LEU A CA 1
ATOM 1962 C C . LEU A 1 261 ? -13.126 -2.071 25.600 1.00 92.31 261 LEU A C 1
ATOM 1964 O O . LEU A 1 261 ? -13.506 -2.329 26.741 1.00 92.31 261 LEU A O 1
ATOM 1968 N N . GLU A 1 262 ? -12.274 -1.078 25.328 1.00 92.31 262 GLU A N 1
ATOM 1969 C CA . GLU A 1 262 ? -11.768 -0.154 26.351 1.00 92.31 262 GLU A CA 1
ATOM 1970 C C . GLU A 1 262 ? -12.928 0.614 27.003 1.00 92.31 262 GLU A C 1
ATOM 1972 O O . GLU A 1 262 ? -13.062 0.587 28.223 1.00 92.31 262 GLU A O 1
ATOM 1977 N N . THR A 1 263 ? -13.835 1.179 26.197 1.00 89.50 263 THR A N 1
ATOM 1978 C CA . THR A 1 263 ? -14.980 1.968 26.690 1.00 89.50 263 THR A CA 1
ATOM 1979 C C . THR A 1 263 ? -15.937 1.131 27.549 1.00 89.50 263 THR A C 1
ATOM 1981 O O . THR A 1 263 ? -16.371 1.575 28.613 1.00 89.50 263 THR A O 1
ATOM 1984 N N . CYS A 1 264 ? -16.246 -0.103 27.132 1.00 87.06 264 CYS A N 1
ATOM 1985 C CA . CYS A 1 264 ? -17.065 -1.023 27.927 1.00 87.06 264 CYS A CA 1
ATOM 1986 C C . CYS A 1 264 ? -16.388 -1.419 29.247 1.00 87.06 264 CYS A C 1
ATOM 1988 O O . CYS A 1 264 ? -17.067 -1.556 30.264 1.00 87.06 264 CYS A O 1
ATOM 1990 N N . SER A 1 265 ? -15.062 -1.597 29.241 1.00 85.94 265 SER A N 1
ATOM 1991 C CA . SER A 1 265 ? -14.306 -1.928 30.450 1.00 85.94 265 SER A CA 1
ATOM 1992 C C . SER A 1 265 ? -14.317 -0.781 31.458 1.00 85.94 265 SER A C 1
ATOM 1994 O O . SER A 1 265 ? -14.470 -1.043 32.647 1.00 85.94 265 SER A O 1
ATOM 1996 N N . THR A 1 266 ? -14.164 0.469 31.013 1.00 84.19 266 THR A N 1
ATOM 1997 C CA . THR A 1 266 ? -14.181 1.638 31.907 1.00 84.19 266 THR A CA 1
ATOM 1998 C C . THR A 1 266 ? -15.558 1.823 32.539 1.00 84.19 266 THR A C 1
ATOM 2000 O O . THR A 1 266 ? -15.658 1.893 33.759 1.00 84.19 266 THR A O 1
ATOM 2003 N N . ALA A 1 267 ? -16.628 1.748 31.739 1.00 83.12 267 ALA A N 1
ATOM 2004 C CA . ALA A 1 267 ? -17.999 1.872 32.239 1.00 83.12 267 ALA A CA 1
ATOM 2005 C C . ALA A 1 267 ? -18.359 0.804 33.291 1.00 83.12 267 ALA A C 1
ATOM 2007 O O . ALA A 1 267 ? -19.083 1.083 34.244 1.00 83.12 267 ALA A O 1
ATOM 2008 N N . ALA A 1 268 ? -17.845 -0.422 33.142 1.00 81.88 268 ALA A N 1
ATOM 2009 C CA . ALA A 1 268 ? -18.053 -1.488 34.121 1.00 81.88 268 ALA A CA 1
ATOM 2010 C C . ALA A 1 268 ? -17.311 -1.237 35.448 1.00 81.88 268 ALA A C 1
ATOM 2012 O O . ALA A 1 268 ? -17.821 -1.601 36.507 1.00 81.88 268 ALA A O 1
ATOM 2013 N N . VAL A 1 269 ? -16.123 -0.623 35.401 1.00 85.06 269 VAL A N 1
ATOM 2014 C CA . VAL A 1 269 ? -15.347 -0.261 36.599 1.00 85.06 269 VAL A CA 1
ATOM 2015 C C . VAL A 1 269 ? -16.004 0.901 37.338 1.00 85.06 269 VAL A C 1
ATOM 2017 O O . VAL A 1 269 ? -16.163 0.815 38.555 1.00 85.06 269 VAL A O 1
ATOM 2020 N N . ASP A 1 270 ? -16.447 1.928 36.612 1.00 84.00 270 ASP A N 1
ATOM 2021 C CA . ASP A 1 270 ? -17.133 3.088 37.192 1.00 84.00 270 ASP A CA 1
ATOM 2022 C C . ASP A 1 270 ? -18.433 2.651 37.894 1.00 84.00 270 ASP A C 1
ATOM 2024 O O . ASP A 1 270 ? -18.655 2.963 39.064 1.00 84.00 270 ASP A O 1
ATOM 2028 N N . ALA A 1 271 ? -19.231 1.793 37.244 1.00 80.25 271 ALA A N 1
ATOM 2029 C CA . ALA A 1 271 ? -20.445 1.230 37.841 1.00 80.25 271 ALA A CA 1
ATOM 2030 C C . ALA A 1 271 ? -20.171 0.381 39.101 1.00 80.25 271 ALA A C 1
ATOM 2032 O O . ALA A 1 271 ? -20.987 0.353 40.025 1.00 80.25 271 ALA A O 1
ATOM 2033 N N . ALA A 1 272 ? -19.032 -0.318 39.160 1.00 79.38 272 ALA A N 1
ATOM 2034 C CA . ALA A 1 272 ? -18.649 -1.111 40.328 1.00 79.38 272 ALA A CA 1
ATOM 2035 C C . ALA A 1 272 ? -18.187 -0.239 41.510 1.00 79.38 272 ALA A C 1
ATOM 2037 O O . ALA A 1 272 ? -18.410 -0.612 42.663 1.00 79.38 272 ALA A O 1
ATOM 2038 N N . GLN A 1 273 ? -17.567 0.915 41.243 1.00 79.94 273 GLN A N 1
ATOM 2039 C CA . GLN A 1 273 ? -17.169 1.866 42.283 1.00 79.94 273 GLN A CA 1
ATOM 2040 C C . GLN A 1 273 ? -18.386 2.579 42.883 1.00 79.94 273 GLN A C 1
ATOM 2042 O O . GLN A 1 273 ? -18.501 2.620 44.111 1.00 79.94 273 GLN A O 1
ATOM 2047 N N . ASP A 1 274 ? -19.336 3.006 42.048 1.00 78.06 274 ASP A N 1
ATOM 2048 C CA . ASP A 1 274 ? -20.578 3.656 42.489 1.00 78.06 274 ASP A CA 1
ATOM 2049 C C . ASP A 1 274 ? -21.479 2.718 43.314 1.00 78.06 274 ASP A C 1
ATOM 2051 O O . ASP A 1 274 ? -22.125 3.145 44.271 1.00 78.06 274 ASP A O 1
ATOM 2055 N N . GLY A 1 275 ? -21.478 1.413 43.015 1.00 71.31 275 GLY A N 1
ATOM 2056 C CA . GLY A 1 275 ? -22.218 0.404 43.784 1.00 71.31 275 GLY A CA 1
ATOM 2057 C C . GLY A 1 275 ? -21.591 0.012 45.131 1.00 71.31 275 GLY A C 1
ATOM 2058 O O . GLY A 1 275 ? -22.246 -0.655 45.930 1.00 71.31 275 GLY A O 1
ATOM 2059 N N . SER A 1 276 ? -20.337 0.401 45.399 1.00 61.28 276 SER A N 1
ATOM 2060 C CA . SER A 1 276 ? -19.623 0.071 46.648 1.00 61.28 276 SER A CA 1
ATOM 2061 C C . SER A 1 276 ? -19.755 1.136 47.743 1.00 61.28 276 SER A C 1
ATOM 2063 O O . SER A 1 276 ? -19.361 0.897 48.887 1.00 61.28 276 SER A O 1
ATOM 2065 N N . GLY A 1 277 ? -20.362 2.283 47.423 1.00 57.47 277 GLY A N 1
ATOM 2066 C CA . GLY A 1 277 ? -20.771 3.298 48.389 1.00 57.47 277 GLY A CA 1
ATOM 2067 C C . GLY A 1 277 ? -21.994 2.848 49.187 1.00 57.47 277 GLY A C 1
ATOM 2068 O O . GLY A 1 277 ? -23.069 3.425 49.054 1.00 57.47 277 GLY A O 1
ATOM 2069 N N . ALA A 1 278 ? -21.854 1.801 50.003 1.00 60.78 278 ALA A N 1
ATOM 2070 C CA . ALA A 1 278 ? -22.842 1.510 51.035 1.00 60.78 278 ALA A CA 1
ATOM 2071 C C . ALA A 1 278 ? -22.942 2.742 51.956 1.00 60.78 278 ALA A C 1
ATOM 2073 O O . ALA A 1 278 ? -21.896 3.246 52.382 1.00 60.78 278 ALA A O 1
ATOM 2074 N N . PRO A 1 279 ? -24.151 3.257 52.254 1.00 58.66 279 PRO A N 1
ATOM 2075 C CA . PRO A 1 279 ? -24.297 4.366 53.182 1.00 58.66 279 PRO A CA 1
ATOM 2076 C C . PRO A 1 279 ? -23.679 3.937 54.510 1.00 58.66 279 PRO A C 1
ATOM 2078 O O . PRO A 1 279 ? -24.079 2.929 55.093 1.00 58.66 279 PRO A O 1
ATOM 2081 N N . ALA A 1 280 ? -22.657 4.669 54.949 1.00 60.00 280 ALA A N 1
ATOM 2082 C CA . ALA A 1 280 ? -22.168 4.552 56.306 1.00 60.00 280 ALA A CA 1
ATOM 2083 C C . ALA A 1 280 ? -23.360 4.861 57.214 1.00 60.00 280 ALA A C 1
ATOM 2085 O O . ALA A 1 280 ? -23.841 5.992 57.217 1.00 60.00 280 ALA A O 1
ATOM 2086 N N . ASP A 1 281 ? -23.867 3.832 57.896 1.00 59.66 281 ASP A N 1
ATOM 2087 C CA . ASP A 1 281 ? -24.861 3.954 58.955 1.00 59.66 281 ASP A CA 1
ATOM 2088 C C . ASP A 1 281 ? -24.392 5.067 59.900 1.00 59.66 281 ASP A C 1
ATOM 2090 O O . ASP A 1 281 ? -23.432 4.903 60.661 1.00 59.66 281 ASP A O 1
ATOM 2094 N N . GLU A 1 282 ? -25.046 6.226 59.813 1.00 57.56 282 GLU A N 1
ATOM 2095 C CA . GLU A 1 282 ? -24.976 7.274 60.820 1.00 57.56 282 GLU A CA 1
ATOM 2096 C C . GLU A 1 282 ? -25.582 6.693 62.099 1.00 57.56 282 GLU A C 1
ATOM 2098 O O . GLU A 1 282 ? -26.777 6.796 62.376 1.00 57.56 282 GLU A O 1
ATOM 2103 N N . ALA A 1 283 ? -24.737 6.035 62.888 1.00 59.69 283 ALA A N 1
ATOM 2104 C CA . ALA A 1 283 ? -25.038 5.704 64.264 1.00 59.69 283 ALA A CA 1
ATOM 2105 C C . ALA A 1 283 ? -25.185 7.020 65.045 1.00 59.69 283 ALA A C 1
ATOM 2107 O O . ALA A 1 283 ? -24.209 7.600 65.517 1.00 59.69 283 ALA A O 1
ATOM 2108 N N . SER A 1 284 ? -26.427 7.496 65.144 1.00 57.22 284 SER A N 1
ATOM 2109 C CA . SER A 1 284 ? -26.843 8.594 66.015 1.00 57.22 284 SER A CA 1
ATOM 2110 C C . SER A 1 284 ? -26.491 8.254 67.471 1.00 57.22 284 SER A C 1
ATOM 2112 O O . SER A 1 284 ? -27.028 7.274 67.996 1.00 57.22 284 SER A O 1
ATOM 2114 N N . PRO A 1 285 ? -25.624 9.023 68.156 1.00 66.19 285 PRO A N 1
ATOM 2115 C CA . PRO A 1 285 ? -25.428 8.851 69.586 1.00 66.19 285 PRO A CA 1
ATOM 2116 C C . PRO A 1 285 ? -26.635 9.433 70.335 1.00 66.19 285 PRO A C 1
ATOM 2118 O O . PRO A 1 285 ? -27.090 10.539 70.035 1.00 66.19 285 PRO A O 1
ATOM 2121 N N . ALA A 1 286 ? -27.163 8.636 71.263 1.00 69.44 286 ALA A N 1
ATOM 2122 C CA . ALA A 1 286 ? -28.188 9.017 72.232 1.00 69.44 286 ALA A CA 1
ATOM 2123 C C . ALA A 1 286 ? -27.587 9.785 73.419 1.00 69.44 286 ALA A C 1
ATOM 2125 O O . ALA A 1 286 ? -26.401 9.534 73.741 1.00 69.44 286 ALA A O 1
#

Foldseek 3Di:
DLVLLLVLCVQCVVLLCVLVVVLVVVLLVLLQVLQLVLLVCLCCPWPNNPDDSVNQPDSSDGRPPVVCCDVVRVSVVSSVVSCVVCVLVSLLSVLRSLLSSLVSSVCVPDDDDDDPDDPVLLSVQSSQLSVLLCVVVVVVVVVVVPVVCCVPVQLLNLLSLLLSLQCNPVVDHHVRSSVLSCVLCVVVSVVLSVVLVVLVVVLVVLVVVLVCVLVPDDPCCVVPPVVVNVCSVVVSVVVSVSSVSSNSCSSNVSNVVSVVVVVVVVVVVVVVVVVPPDPPPPPDDD

Secondary structure (DSSP, 8-state):
-HHHHHHHHHHTHHHHHHHHHHHHHHHHHHHHHHHHHHHHHHHHHGGGGT--HHHH--TTS----TTTSSGGGSHHHHHHHHHHHHHHHHHHHHHHHHHHHHHHHHHTTSSS------HHHHHHHHHHHHHHHHHHHHHHHHHHTSGGGHHHHHHHHHHHHTHHHHHHHS---HHHHHHHHHHHHTTTHHHHHHHHHHHHHHHHHHHHHHHHHHHHS-HHHHHT-THHHHHHHHHHHHHHHHHHHHHHHHHHHHHHHHHHHHHHHHHHHHHHHHTT----------